Protein AF-A0A6P0N6J6-F1 (afdb_monomer_lite)

Structure (mmCIF, N/CA/C/O backbone):
data_AF-A0A6P0N6J6-F1
#
_entry.id   AF-A0A6P0N6J6-F1
#
loop_
_atom_site.group_PDB
_atom_site.id
_atom_site.type_symbol
_atom_site.label_atom_id
_atom_site.label_alt_id
_atom_site.label_comp_id
_atom_site.label_asym_id
_atom_site.label_entity_id
_atom_site.label_seq_id
_atom_site.pdbx_PDB_ins_code
_atom_site.Cartn_x
_atom_site.Cartn_y
_atom_site.Cartn_z
_atom_site.occupancy
_atom_site.B_iso_or_equiv
_atom_site.auth_seq_id
_atom_site.auth_comp_id
_atom_site.auth_asym_id
_atom_site.auth_atom_id
_atom_site.pdbx_PDB_model_num
ATOM 1 N N . MET A 1 1 ? 27.741 -40.763 -8.418 1.00 37.06 1 MET A N 1
ATOM 2 C CA . MET A 1 1 ? 28.256 -39.382 -8.303 1.00 37.06 1 MET A CA 1
ATOM 3 C C . MET A 1 1 ? 27.036 -38.471 -8.265 1.00 37.06 1 MET A C 1
ATOM 5 O O . MET A 1 1 ? 26.392 -38.293 -9.289 1.00 37.06 1 MET A O 1
ATOM 9 N N . ILE A 1 2 ? 26.618 -38.053 -7.067 1.00 34.59 2 ILE A N 1
ATOM 10 C CA . ILE A 1 2 ? 25.423 -37.220 -6.867 1.00 34.59 2 ILE A CA 1
ATOM 11 C C . ILE A 1 2 ? 25.806 -35.803 -7.297 1.00 34.59 2 ILE A C 1
ATOM 13 O O . ILE A 1 2 ? 26.737 -35.227 -6.736 1.00 34.59 2 ILE A O 1
ATOM 17 N N . LYS A 1 3 ? 25.150 -35.272 -8.334 1.00 32.47 3 LYS A N 1
ATOM 18 C CA . LYS A 1 3 ? 25.313 -33.874 -8.737 1.00 32.47 3 LYS A CA 1
ATOM 19 C C . LYS A 1 3 ? 24.695 -33.012 -7.641 1.00 32.47 3 LYS A C 1
ATOM 21 O O . LYS A 1 3 ? 23.478 -32.929 -7.528 1.00 32.47 3 LYS A O 1
ATOM 26 N N . PHE A 1 4 ? 25.550 -32.425 -6.813 1.00 30.97 4 PHE A N 1
ATOM 27 C CA . PHE A 1 4 ? 25.171 -31.373 -5.885 1.00 30.97 4 PHE A CA 1
ATOM 28 C C . PHE A 1 4 ? 24.746 -30.174 -6.739 1.00 30.97 4 PHE A C 1
ATOM 30 O O . PHE A 1 4 ? 25.586 -29.555 -7.389 1.00 30.97 4 PHE A O 1
ATOM 37 N N . ASN A 1 5 ? 23.443 -29.915 -6.821 1.00 35.34 5 ASN A N 1
ATOM 38 C CA . ASN A 1 5 ? 22.929 -28.661 -7.347 1.00 35.34 5 ASN A CA 1
ATOM 39 C C . ASN A 1 5 ? 22.903 -27.678 -6.164 1.00 35.34 5 ASN A C 1
ATOM 41 O O . ASN A 1 5 ? 22.063 -27.850 -5.281 1.00 35.34 5 ASN A O 1
ATOM 45 N N . PRO A 1 6 ? 23.820 -26.697 -6.067 1.00 37.78 6 PRO A N 1
ATOM 46 C CA . PRO A 1 6 ? 23.869 -25.787 -4.923 1.00 37.78 6 PRO A CA 1
ATOM 47 C C . PRO A 1 6 ? 22.732 -24.749 -4.945 1.00 37.78 6 PRO A C 1
ATOM 49 O O . PRO A 1 6 ? 22.652 -23.919 -4.046 1.00 37.78 6 PRO A O 1
ATOM 52 N N . PHE A 1 7 ? 21.842 -24.817 -5.941 1.00 40.59 7 PHE A N 1
ATOM 53 C CA . PHE A 1 7 ? 20.705 -23.919 -6.134 1.00 40.59 7 PHE A CA 1
ATOM 54 C C . PHE A 1 7 ? 19.363 -24.664 -6.096 1.00 40.59 7 PHE A C 1
ATOM 56 O O . PHE A 1 7 ? 18.466 -24.377 -6.883 1.00 40.59 7 PHE A O 1
ATOM 63 N N . GLY A 1 8 ? 19.230 -25.650 -5.204 1.00 31.09 8 GLY A N 1
ATOM 64 C CA . GLY A 1 8 ? 17.930 -26.253 -4.905 1.00 31.09 8 GLY A CA 1
ATOM 65 C C . GLY A 1 8 ? 16.950 -25.206 -4.362 1.00 31.09 8 GLY A C 1
ATOM 66 O O . GLY A 1 8 ? 17.220 -24.578 -3.339 1.00 31.09 8 GLY A O 1
ATOM 67 N N . ASP A 1 9 ? 15.839 -25.023 -5.074 1.00 37.97 9 ASP A N 1
ATOM 68 C CA . ASP A 1 9 ? 14.532 -24.581 -4.574 1.00 37.97 9 ASP A CA 1
ATOM 69 C C . ASP A 1 9 ? 14.469 -23.275 -3.755 1.00 37.97 9 ASP A C 1
ATOM 71 O O . ASP A 1 9 ? 13.767 -23.203 -2.748 1.00 37.97 9 ASP A O 1
ATOM 75 N N . ARG A 1 10 ? 15.170 -22.207 -4.172 1.00 35.97 10 ARG A N 1
ATOM 76 C CA . ARG A 1 10 ? 15.059 -20.875 -3.525 1.00 35.97 10 ARG A CA 1
ATOM 77 C C . ARG A 1 10 ? 14.539 -19.731 -4.390 1.00 35.97 10 ARG A C 1
ATOM 79 O O . ARG A 1 10 ? 14.513 -18.601 -3.917 1.00 35.97 10 ARG A O 1
ATOM 86 N N . TYR A 1 11 ? 14.054 -20.000 -5.595 1.00 40.59 11 TYR A N 1
ATOM 87 C CA . TYR A 1 11 ? 13.184 -19.040 -6.271 1.00 40.59 11 TYR A CA 1
ATOM 88 C C . TYR A 1 11 ? 11.745 -19.365 -5.881 1.00 40.59 11 TYR A C 1
ATOM 90 O O . TYR A 1 11 ? 11.000 -19.947 -6.664 1.00 40.59 11 TYR A O 1
ATOM 98 N N . GLN A 1 12 ? 11.354 -19.028 -4.645 1.00 46.94 12 GLN A N 1
ATOM 99 C CA . GLN A 1 12 ? 9.934 -18.772 -4.408 1.00 46.94 12 GLN A CA 1
ATOM 100 C C . GLN A 1 12 ? 9.552 -17.706 -5.433 1.00 46.94 12 GLN A C 1
ATOM 102 O O . GLN A 1 12 ? 10.180 -16.646 -5.461 1.00 46.94 12 GLN A O 1
ATOM 107 N N . GLN A 1 13 ? 8.626 -18.018 -6.342 1.00 53.81 13 GLN A N 1
ATOM 108 C CA . GLN A 1 13 ? 8.062 -17.012 -7.231 1.00 53.81 13 GLN A CA 1
ATOM 109 C C . GLN A 1 13 ? 7.516 -15.904 -6.329 1.00 53.81 13 GLN A C 1
ATOM 111 O O . GLN A 1 13 ? 6.540 -16.105 -5.614 1.00 53.81 13 GLN A O 1
ATOM 116 N N . GLN A 1 14 ? 8.233 -14.782 -6.279 1.00 71.50 14 GLN A N 1
ATOM 117 C CA . GLN A 1 14 ? 7.807 -13.604 -5.541 1.00 71.50 14 GLN A CA 1
ATOM 118 C C . GLN A 1 14 ? 6.534 -13.111 -6.219 1.00 71.50 14 GLN A C 1
ATOM 120 O O . GLN A 1 14 ? 6.557 -12.732 -7.392 1.00 71.50 14 GLN A O 1
ATOM 125 N N . GLU A 1 15 ? 5.424 -13.213 -5.499 1.00 86.19 15 GLU A N 1
ATOM 126 C CA . GLU A 1 15 ? 4.104 -12.837 -5.983 1.00 86.19 15 GLU A CA 1
ATOM 127 C C . GLU A 1 15 ? 4.010 -11.306 -5.989 1.00 86.19 15 GLU A C 1
ATOM 129 O O . GLU A 1 15 ? 4.331 -10.651 -4.996 1.00 86.19 15 GLU A O 1
ATOM 134 N N . ILE A 1 16 ? 3.614 -10.732 -7.124 1.00 90.25 16 ILE A N 1
ATOM 135 C CA . ILE A 1 16 ? 3.359 -9.296 -7.255 1.00 90.25 16 ILE A CA 1
ATOM 136 C C . ILE A 1 16 ? 1.850 -9.097 -7.235 1.00 90.25 16 ILE A C 1
ATOM 138 O O . ILE A 1 16 ? 1.129 -9.768 -7.970 1.00 90.25 16 ILE A O 1
ATOM 142 N N . VAL A 1 17 ? 1.386 -8.161 -6.413 1.00 91.62 17 VAL A N 1
ATOM 143 C CA . VAL A 1 17 ? -0.028 -7.803 -6.289 1.00 91.62 17 VAL A CA 1
ATOM 144 C C . VAL A 1 17 ? -0.214 -6.368 -6.757 1.00 91.62 17 VAL A C 1
ATOM 146 O O . VAL A 1 17 ? 0.556 -5.481 -6.393 1.00 91.62 17 VAL A O 1
ATOM 149 N N . GLN A 1 18 ? -1.239 -6.140 -7.571 1.00 92.00 18 GLN A N 1
ATOM 150 C CA . GLN A 1 18 ? -1.640 -4.802 -7.981 1.00 92.00 18 GLN A CA 1
ATOM 151 C C . GLN A 1 18 ? -2.637 -4.224 -6.966 1.00 92.00 18 GLN A C 1
ATOM 153 O O . GLN A 1 18 ? -3.620 -4.878 -6.625 1.00 92.00 18 GLN A O 1
ATOM 158 N N . VAL A 1 19 ? -2.393 -2.997 -6.504 1.00 90.94 19 VAL A N 1
ATOM 159 C CA . VAL A 1 19 ? -3.294 -2.217 -5.641 1.00 90.94 19 VAL A CA 1
ATOM 160 C C . VAL A 1 19 ? -3.472 -0.847 -6.289 1.00 90.94 19 VAL A C 1
ATOM 162 O O . VAL A 1 19 ? -2.527 -0.055 -6.375 1.00 90.94 19 VAL A O 1
ATOM 165 N N . GLY A 1 20 ? -4.665 -0.593 -6.825 1.00 88.44 20 GLY A N 1
ATOM 166 C CA . GLY A 1 20 ? -4.909 0.545 -7.706 1.00 88.44 20 GLY A CA 1
ATOM 167 C C . GLY A 1 20 ? -3.931 0.566 -8.901 1.00 88.44 20 GLY A C 1
ATOM 168 O O . GLY A 1 20 ? -3.793 -0.440 -9.604 1.00 88.44 20 GLY A O 1
ATOM 169 N N . PRO A 1 21 ? -3.237 1.689 -9.167 1.00 88.69 21 PRO A N 1
ATOM 170 C CA . PRO A 1 21 ? -2.241 1.783 -10.237 1.00 88.69 21 PRO A CA 1
ATOM 171 C C . PRO A 1 21 ? -0.843 1.287 -9.828 1.00 88.69 21 PRO A C 1
ATOM 173 O O . PRO A 1 21 ? 0.081 1.355 -10.633 1.00 88.69 21 PRO A O 1
ATOM 176 N N . LEU A 1 22 ? -0.654 0.854 -8.578 1.00 92.56 22 LEU A N 1
ATOM 177 C CA . LEU A 1 22 ? 0.652 0.496 -8.030 1.00 92.56 22 LEU A CA 1
ATOM 178 C C . LEU A 1 22 ? 0.808 -1.021 -7.942 1.00 92.56 22 LEU A C 1
ATOM 180 O O . LEU A 1 22 ? -0.156 -1.750 -7.721 1.00 92.56 22 LEU A O 1
ATOM 184 N N . TYR A 1 23 ? 2.047 -1.490 -8.047 1.00 93.50 23 TYR A N 1
ATOM 185 C CA . TYR A 1 23 ? 2.388 -2.899 -7.887 1.00 93.50 23 TYR A CA 1
ATOM 186 C C . TYR A 1 23 ? 3.257 -3.080 -6.645 1.00 93.50 23 TYR A C 1
ATOM 188 O O . TYR A 1 23 ? 4.208 -2.327 -6.430 1.00 93.50 23 TYR A O 1
ATOM 196 N N . PHE A 1 24 ? 2.959 -4.095 -5.840 1.00 93.38 24 PHE A N 1
ATOM 197 C CA . PHE A 1 24 ? 3.664 -4.400 -4.600 1.00 93.38 24 PHE A CA 1
ATOM 198 C C . PHE A 1 24 ? 4.182 -5.835 -4.609 1.00 93.38 24 PHE A C 1
ATOM 200 O O . PHE A 1 24 ? 3.485 -6.761 -5.019 1.00 93.38 24 PHE A O 1
ATOM 207 N N . GLU A 1 25 ? 5.407 -6.029 -4.126 1.00 92.12 25 GLU A N 1
ATOM 208 C CA . GLU A 1 25 ? 5.931 -7.364 -3.854 1.00 92.12 25 GLU A CA 1
ATOM 209 C C . GLU A 1 25 ? 5.338 -7.901 -2.548 1.00 92.12 25 GLU A C 1
ATOM 211 O O . GLU A 1 25 ? 5.511 -7.304 -1.478 1.00 92.12 25 GLU A O 1
ATOM 216 N N . LYS A 1 26 ? 4.680 -9.059 -2.633 1.00 88.31 26 LYS A N 1
ATOM 217 C CA . LYS A 1 26 ? 4.102 -9.756 -1.488 1.00 88.31 26 LYS A CA 1
ATOM 218 C C . LYS A 1 26 ? 5.209 -10.372 -0.640 1.00 88.31 26 LYS A C 1
ATOM 220 O O . LYS A 1 26 ? 6.005 -11.186 -1.116 1.00 88.31 26 LYS A O 1
ATOM 225 N N . ARG A 1 27 ? 5.265 -9.986 0.633 1.00 85.56 27 ARG A N 1
ATOM 226 C CA . ARG A 1 27 ? 6.281 -10.451 1.597 1.00 85.56 27 ARG A CA 1
ATOM 227 C C . ARG A 1 27 ? 5.687 -10.799 2.972 1.00 85.56 27 ARG A C 1
ATOM 229 O O . ARG A 1 27 ? 6.448 -11.044 3.907 1.00 85.56 27 ARG A O 1
ATOM 236 N N . GLY A 1 28 ? 4.357 -10.851 3.100 1.00 79.31 28 GLY A N 1
ATOM 237 C CA . GLY A 1 28 ? 3.655 -10.941 4.391 1.00 79.31 28 GLY A CA 1
ATOM 238 C C . GLY A 1 28 ? 3.588 -9.572 5.075 1.00 79.31 28 GLY A C 1
ATOM 239 O O . GLY A 1 28 ? 4.015 -8.598 4.486 1.00 79.31 28 GLY A O 1
ATOM 240 N N . GLY A 1 29 ? 3.059 -9.426 6.294 1.00 77.19 29 GLY A N 1
ATOM 241 C CA . GLY A 1 29 ? 2.981 -8.108 6.962 1.00 77.19 29 GLY A CA 1
ATOM 242 C C . GLY A 1 29 ? 4.323 -7.347 7.041 1.00 77.19 29 GLY A C 1
ATOM 243 O O . GLY A 1 29 ? 5.390 -7.933 6.845 1.00 77.19 29 GLY A O 1
ATOM 244 N N . LEU A 1 30 ? 4.295 -6.033 7.322 1.00 84.44 30 LEU A N 1
ATOM 245 C CA . LEU A 1 30 ? 5.523 -5.247 7.557 1.00 84.44 30 LEU A CA 1
ATOM 246 C C . LEU A 1 30 ? 6.399 -5.951 8.603 1.00 84.44 30 LEU A C 1
ATOM 248 O O . LEU A 1 30 ? 5.922 -6.346 9.666 1.00 84.44 30 LEU A O 1
ATOM 252 N N . THR A 1 31 ? 7.675 -6.154 8.291 1.00 84.44 31 THR A N 1
ATOM 253 C CA . THR A 1 31 ? 8.606 -6.828 9.202 1.00 84.44 31 THR A CA 1
ATOM 254 C C . THR A 1 31 ? 9.019 -5.889 10.341 1.00 84.44 31 THR A C 1
ATOM 256 O O . THR A 1 31 ? 8.939 -4.669 10.193 1.00 84.44 31 THR A O 1
ATOM 259 N N . PRO A 1 32 ? 9.536 -6.401 11.475 1.00 80.31 32 PRO A N 1
ATOM 260 C CA . PRO A 1 32 ? 10.006 -5.544 12.567 1.00 80.31 32 PRO A CA 1
ATOM 261 C C . PRO A 1 32 ? 11.099 -4.541 12.166 1.00 80.31 32 PRO A C 1
ATOM 263 O O . PRO A 1 32 ? 11.249 -3.517 12.816 1.00 80.31 32 PRO A O 1
ATOM 266 N N . LEU A 1 33 ? 11.866 -4.825 11.106 1.00 84.19 33 LEU A N 1
ATOM 267 C CA . LEU A 1 33 ? 12.874 -3.902 10.569 1.00 84.19 33 LEU A CA 1
ATOM 268 C C . LEU A 1 33 ? 12.260 -2.789 9.710 1.00 84.19 33 LEU A C 1
ATOM 270 O O . LEU A 1 33 ? 12.860 -1.729 9.566 1.00 84.19 33 LEU A O 1
ATOM 274 N N . GLU A 1 34 ? 11.085 -3.041 9.135 1.00 86.12 34 GLU A N 1
ATOM 275 C CA . GLU A 1 34 ? 10.321 -2.081 8.335 1.00 86.12 34 GLU A CA 1
ATOM 276 C C . GLU A 1 34 ? 9.357 -1.255 9.206 1.00 86.12 34 GLU A C 1
ATOM 278 O O . GLU A 1 34 ? 8.937 -0.186 8.777 1.00 86.12 34 GLU A O 1
ATOM 283 N N . MET A 1 35 ? 9.009 -1.724 10.415 1.00 84.44 35 MET A N 1
ATOM 284 C CA . MET A 1 35 ? 8.090 -1.054 11.345 1.00 84.44 35 MET A CA 1
ATOM 285 C C . MET A 1 35 ? 8.825 -0.186 12.381 1.00 84.44 35 MET A C 1
ATOM 287 O O . MET A 1 35 ? 9.367 -0.725 13.348 1.00 84.44 35 MET A O 1
ATOM 291 N N . PRO A 1 36 ? 8.796 1.150 12.261 1.00 81.75 36 PRO A N 1
ATOM 292 C CA . PRO A 1 36 ? 9.311 2.047 13.293 1.00 81.75 36 PRO A CA 1
ATOM 293 C C . PRO A 1 36 ? 8.353 2.156 14.489 1.00 81.75 36 PRO A C 1
ATOM 295 O O . PRO A 1 36 ? 7.163 1.882 14.376 1.00 81.75 36 PRO A O 1
ATOM 298 N N . ASP A 1 37 ? 8.846 2.633 15.631 1.00 83.81 37 ASP A N 1
ATOM 299 C CA . ASP A 1 37 ? 8.070 2.704 16.883 1.00 83.81 37 ASP A CA 1
ATOM 300 C C . ASP A 1 37 ? 6.745 3.484 16.758 1.00 83.81 37 ASP A C 1
ATOM 302 O O . ASP A 1 37 ? 5.752 3.125 17.391 1.00 83.81 37 ASP A O 1
ATOM 306 N N . GLY A 1 38 ? 6.696 4.505 15.893 1.00 82.00 38 GLY A N 1
ATOM 307 C CA . GLY A 1 38 ? 5.505 5.338 15.694 1.00 82.00 38 GLY A CA 1
ATOM 308 C C . GLY A 1 38 ? 4.281 4.570 15.183 1.00 82.00 38 GLY A C 1
ATOM 309 O O . GLY A 1 38 ? 3.175 4.804 15.669 1.00 82.00 38 GLY A O 1
ATOM 310 N N . ILE A 1 39 ? 4.457 3.610 14.262 1.00 84.38 39 ILE A N 1
ATOM 311 C CA . ILE A 1 39 ? 3.324 2.807 13.766 1.00 84.38 39 ILE A CA 1
ATOM 312 C C . ILE A 1 39 ? 2.784 1.893 14.869 1.00 84.38 39 ILE A C 1
ATOM 314 O O . ILE A 1 39 ? 1.576 1.760 15.031 1.00 84.38 39 ILE A O 1
ATOM 318 N N . GLN A 1 40 ? 3.673 1.333 15.695 1.00 84.69 40 GLN A N 1
ATOM 319 C CA . GLN A 1 40 ? 3.283 0.457 16.798 1.00 84.69 40 GLN A CA 1
ATOM 320 C C . GLN A 1 40 ? 2.505 1.217 17.875 1.00 84.69 40 GLN A C 1
ATOM 322 O O . GLN A 1 40 ? 1.581 0.669 18.473 1.00 84.69 40 GLN A O 1
ATOM 327 N N . GLU A 1 41 ? 2.881 2.466 18.154 1.00 85.94 41 GLU A N 1
ATOM 328 C CA . GLU A 1 41 ? 2.159 3.314 19.101 1.00 85.94 41 GLU A CA 1
ATOM 329 C C . GLU A 1 41 ? 0.751 3.646 18.593 1.00 85.94 41 GLU A C 1
ATOM 331 O O . GLU A 1 41 ? -0.219 3.488 19.336 1.00 85.94 41 GLU A O 1
ATOM 336 N N . LEU A 1 42 ? 0.617 4.019 17.317 1.00 84.56 42 LEU A N 1
ATOM 337 C CA . LEU A 1 42 ? -0.684 4.291 16.705 1.00 84.56 42 LEU A CA 1
ATOM 338 C C . LEU A 1 42 ? -1.591 3.052 16.694 1.00 84.56 42 LEU A C 1
ATOM 340 O O . LEU A 1 42 ? -2.755 3.154 17.083 1.00 84.56 42 LEU A O 1
ATOM 344 N N . GLU A 1 43 ? -1.055 1.877 16.352 1.00 84.31 43 GLU A N 1
ATOM 345 C CA . GLU A 1 43 ? -1.803 0.614 16.399 1.00 84.31 43 GLU A CA 1
ATOM 346 C C . GLU A 1 43 ? -2.268 0.263 17.820 1.00 84.31 43 GLU A C 1
ATOM 348 O O . GLU A 1 43 ? -3.405 -0.175 18.013 1.00 84.31 43 GLU A O 1
ATOM 353 N N . LYS A 1 44 ? -1.426 0.487 18.839 1.00 86.69 44 LYS A N 1
ATOM 354 C CA . LYS A 1 44 ? -1.809 0.284 20.247 1.00 86.69 44 LYS A CA 1
ATOM 355 C C . LYS A 1 44 ? -2.940 1.219 20.655 1.00 86.69 44 LYS A C 1
ATOM 357 O O . LYS A 1 44 ? -3.918 0.765 21.243 1.00 86.69 44 LYS A O 1
ATOM 362 N N . ILE A 1 45 ? -2.839 2.502 20.306 1.00 84.50 45 ILE A N 1
ATOM 363 C CA . ILE A 1 45 ? -3.891 3.485 20.586 1.00 84.50 45 ILE A CA 1
ATOM 364 C C . ILE A 1 45 ? -5.192 3.081 19.881 1.00 84.50 45 ILE A C 1
ATOM 366 O O . ILE A 1 45 ? -6.263 3.159 20.480 1.00 84.50 45 ILE A O 1
ATOM 370 N N . GLN A 1 46 ? -5.121 2.614 18.633 1.00 83.56 46 GLN A N 1
ATOM 371 C CA . GLN A 1 46 ? -6.289 2.131 17.899 1.00 83.56 46 GLN A CA 1
ATOM 372 C C . GLN A 1 46 ? -6.931 0.915 18.586 1.00 83.56 46 GLN A C 1
ATOM 374 O O . GLN A 1 46 ? -8.150 0.890 18.766 1.00 83.56 46 GLN A O 1
ATOM 379 N N . ALA A 1 47 ? -6.131 -0.056 19.033 1.00 84.19 47 ALA A N 1
ATOM 380 C CA . ALA A 1 47 ? -6.616 -1.218 19.775 1.00 84.19 47 ALA A CA 1
ATOM 381 C C . ALA A 1 47 ? -7.270 -0.829 21.116 1.00 84.19 47 ALA A C 1
ATOM 383 O O . ALA A 1 47 ? -8.324 -1.359 21.472 1.00 84.19 47 ALA A O 1
ATOM 384 N N . GLU A 1 48 ? -6.698 0.131 21.847 1.00 84.44 48 GLU A N 1
ATOM 385 C CA . GLU A 1 48 ? -7.291 0.664 23.079 1.00 84.44 48 GLU A CA 1
ATOM 386 C C . GLU A 1 48 ? -8.627 1.373 22.821 1.00 84.44 48 GLU A C 1
ATOM 388 O O . GLU A 1 48 ? -9.584 1.182 23.574 1.00 84.44 48 GLU A O 1
ATOM 393 N N . LEU A 1 49 ? -8.729 2.158 21.743 1.00 82.19 49 LEU A N 1
ATOM 394 C CA . LEU A 1 49 ? -9.982 2.807 21.347 1.00 82.19 49 LEU A CA 1
ATOM 395 C C . LEU A 1 49 ? -11.067 1.773 21.013 1.00 82.19 49 LEU A C 1
ATOM 397 O O . LEU A 1 49 ? -12.201 1.914 21.472 1.00 82.19 49 LEU A O 1
ATOM 401 N N . GLN A 1 50 ? -10.720 0.704 20.292 1.00 81.31 50 GLN A N 1
ATOM 402 C CA . GLN A 1 50 ? -11.646 -0.396 20.004 1.00 81.31 50 GLN A CA 1
ATOM 403 C C . GLN A 1 50 ? -12.105 -1.116 21.279 1.00 81.31 50 GLN A C 1
ATOM 405 O O . GLN A 1 50 ? -13.297 -1.382 21.448 1.00 81.31 50 GLN A O 1
ATOM 410 N N . LEU A 1 51 ? -11.187 -1.381 22.212 1.00 83.81 51 LEU A N 1
ATOM 411 C CA . LEU A 1 51 ? -11.520 -1.974 23.507 1.00 83.81 51 LEU A CA 1
ATOM 412 C C . LEU A 1 51 ? -12.478 -1.074 24.301 1.00 83.81 51 LEU A C 1
ATOM 414 O O . LEU A 1 51 ? -13.442 -1.556 24.896 1.00 83.81 51 LEU A O 1
ATOM 418 N N . ASN A 1 52 ? -12.241 0.238 24.290 1.00 80.12 52 ASN A N 1
ATOM 419 C CA . ASN A 1 52 ? -13.102 1.204 24.964 1.00 80.12 52 ASN A CA 1
ATOM 420 C C . ASN A 1 52 ? -14.511 1.224 24.363 1.00 80.12 52 ASN A C 1
ATOM 422 O O . ASN A 1 52 ? -15.478 1.243 25.120 1.00 80.12 52 ASN A O 1
ATOM 426 N N . LYS A 1 53 ? -14.656 1.106 23.037 1.00 76.62 53 LYS A N 1
ATOM 427 C CA . LYS A 1 53 ? -15.971 0.957 22.390 1.00 76.62 53 LYS A CA 1
ATOM 428 C C . LYS A 1 53 ? -16.704 -0.306 22.830 1.00 76.62 53 LYS A C 1
ATOM 430 O O . LYS A 1 53 ? -17.883 -0.242 23.169 1.00 76.62 53 LYS A O 1
ATOM 435 N N . GLN A 1 54 ? -16.008 -1.441 22.890 1.00 82.00 54 GLN A N 1
ATOM 436 C CA . GLN A 1 54 ? -16.598 -2.685 23.394 1.00 82.00 54 GLN A CA 1
ATOM 437 C C . GLN A 1 54 ? -17.045 -2.540 24.855 1.00 82.00 54 GLN A C 1
ATOM 439 O O . GLN A 1 54 ? -18.127 -2.995 25.221 1.00 82.00 54 GLN A O 1
ATOM 444 N N . ARG A 1 55 ? -16.248 -1.863 25.692 1.00 81.88 55 ARG A N 1
ATOM 445 C CA . ARG A 1 55 ? -16.615 -1.568 27.086 1.00 81.88 55 ARG A CA 1
ATOM 446 C C . ARG A 1 55 ? -17.850 -0.680 27.174 1.00 81.88 55 ARG A C 1
ATOM 448 O O . ARG A 1 55 ? -18.767 -1.023 27.914 1.00 81.88 55 ARG A O 1
ATOM 455 N N . VAL A 1 56 ? -17.914 0.388 26.379 1.00 79.19 56 VAL A N 1
ATOM 456 C CA . VAL A 1 56 ? -19.097 1.256 26.273 1.00 79.19 56 VAL A CA 1
ATOM 457 C C . VAL A 1 56 ? -20.323 0.436 25.879 1.00 79.19 56 VAL A C 1
ATOM 459 O O . VAL A 1 56 ? -21.341 0.493 26.563 1.00 79.19 56 VAL A O 1
ATOM 462 N N . GLN A 1 57 ? -20.217 -0.416 24.859 1.00 79.75 57 GLN A N 1
ATOM 463 C CA . GLN A 1 57 ? -21.316 -1.284 24.434 1.00 79.75 57 GLN A CA 1
ATOM 464 C C . GLN A 1 57 ? -21.779 -2.241 25.548 1.00 79.75 57 GLN A C 1
ATOM 466 O O . GLN A 1 57 ? -22.980 -2.433 25.743 1.00 79.75 57 GLN A O 1
ATOM 471 N N . ILE A 1 58 ? -20.851 -2.820 26.316 1.00 83.38 58 ILE A N 1
ATOM 472 C CA . ILE A 1 58 ? -21.175 -3.685 27.460 1.00 83.38 58 ILE A CA 1
ATOM 473 C C . ILE A 1 58 ? -21.877 -2.894 28.570 1.00 83.38 58 ILE A C 1
ATOM 475 O O . ILE A 1 58 ? -22.846 -3.394 29.146 1.00 83.38 58 ILE A O 1
ATOM 479 N N . LEU A 1 59 ? -21.411 -1.680 28.881 1.00 81.88 59 LEU A N 1
ATOM 480 C CA . LEU A 1 59 ? -22.045 -0.802 29.871 1.00 81.88 59 LEU A CA 1
ATOM 481 C C . LEU A 1 59 ? -23.483 -0.477 29.468 1.00 81.88 59 LEU A C 1
ATOM 483 O O . LEU A 1 59 ? -24.399 -0.657 30.266 1.00 81.88 59 LEU A O 1
ATOM 487 N N . LEU A 1 60 ? -23.697 -0.122 28.203 1.00 79.44 60 LEU A N 1
ATOM 488 C CA . LEU A 1 60 ? -25.022 0.151 27.648 1.00 79.44 60 LEU A CA 1
ATOM 489 C C . LEU A 1 60 ? -25.950 -1.066 27.744 1.00 79.44 60 LEU A C 1
ATOM 491 O O . LEU A 1 60 ? -27.099 -0.947 28.164 1.00 79.44 60 LEU A O 1
ATOM 495 N N . GLN A 1 61 ? -25.451 -2.265 27.433 1.00 84.06 61 GLN A N 1
ATOM 496 C CA . GLN A 1 61 ? -26.227 -3.498 27.590 1.00 84.06 61 GLN A CA 1
ATOM 497 C C . GLN A 1 61 ? -26.573 -3.796 29.057 1.00 84.06 61 GLN A C 1
ATOM 499 O O . GLN A 1 61 ? -27.656 -4.316 29.338 1.00 84.06 61 GLN A O 1
ATOM 504 N N . LYS A 1 62 ? -25.671 -3.497 30.002 1.00 84.44 62 LYS A N 1
ATOM 505 C CA . LYS A 1 62 ? -25.938 -3.645 31.442 1.00 84.44 62 LYS A CA 1
ATOM 506 C C . LYS A 1 62 ? -27.009 -2.661 31.908 1.00 84.44 62 LYS A C 1
ATOM 508 O O . LYS A 1 62 ? -27.962 -3.101 32.554 1.00 84.44 62 LYS A O 1
ATOM 513 N N . ALA A 1 63 ? -26.899 -1.393 31.517 1.00 82.56 63 ALA A N 1
ATOM 514 C CA . ALA A 1 63 ? -27.891 -0.364 31.810 1.00 82.56 63 ALA A CA 1
ATOM 515 C C . ALA A 1 63 ? -29.270 -0.743 31.242 1.00 82.56 63 ALA A C 1
ATOM 517 O O . ALA A 1 63 ? -30.253 -0.772 31.981 1.00 82.56 63 ALA A O 1
ATOM 518 N N . ALA A 1 64 ? -29.339 -1.182 29.980 1.00 83.19 64 ALA A N 1
ATOM 519 C CA . ALA A 1 64 ? -30.582 -1.646 29.358 1.00 83.19 64 ALA A CA 1
ATOM 520 C C . ALA A 1 64 ? -31.217 -2.831 30.113 1.00 83.19 64 ALA A C 1
ATOM 522 O O . ALA A 1 64 ? -32.429 -2.861 30.335 1.00 83.19 64 ALA A O 1
ATOM 523 N N . LYS A 1 65 ? -30.413 -3.808 30.567 1.00 84.81 65 LYS A N 1
ATOM 524 C CA . LYS A 1 65 ? -30.915 -4.933 31.383 1.00 84.81 65 LYS A CA 1
ATOM 525 C C . LYS A 1 65 ? -31.452 -4.474 32.736 1.00 84.81 65 LYS A C 1
ATOM 527 O O . LYS A 1 65 ? -32.424 -5.060 33.210 1.00 84.81 65 LYS A O 1
ATOM 532 N N . ARG A 1 66 ? -30.822 -3.479 33.369 1.00 86.38 66 ARG A N 1
ATOM 533 C CA . ARG A 1 66 ? -31.307 -2.905 34.630 1.00 86.38 66 ARG A CA 1
ATOM 534 C C . ARG A 1 66 ? -32.649 -2.211 34.415 1.00 86.38 66 ARG A C 1
ATOM 536 O O . ARG A 1 66 ? -33.618 -2.600 35.056 1.00 86.38 66 ARG A O 1
ATOM 543 N N . ILE A 1 67 ? -32.719 -1.281 33.464 1.00 82.69 67 ILE A N 1
ATOM 544 C CA . ILE A 1 67 ? -33.931 -0.506 33.155 1.00 82.69 67 ILE A CA 1
ATOM 545 C C . ILE A 1 67 ? -35.097 -1.438 32.803 1.00 82.69 67 ILE A C 1
ATOM 547 O O . ILE A 1 67 ? -36.201 -1.266 33.313 1.00 82.69 67 ILE A O 1
ATOM 551 N N . SER A 1 68 ? -34.849 -2.478 31.999 1.00 84.75 68 SER A N 1
ATOM 552 C CA . SER A 1 68 ? -35.854 -3.498 31.668 1.00 84.75 68 SER A CA 1
ATOM 553 C C . SER A 1 68 ? -36.429 -4.185 32.913 1.00 84.75 68 SER A C 1
ATOM 555 O O . SER A 1 68 ? -37.641 -4.375 33.003 1.00 84.75 68 SER A O 1
ATOM 557 N N . LYS A 1 69 ? -35.588 -4.514 33.903 1.00 86.50 69 LYS A N 1
ATOM 558 C CA . LYS A 1 69 ? -36.031 -5.132 35.163 1.00 86.50 69 LYS A CA 1
ATOM 559 C C . LYS A 1 69 ? -36.735 -4.151 36.097 1.00 86.50 69 LYS A C 1
ATOM 561 O O . LYS A 1 69 ? -37.724 -4.530 36.710 1.00 86.50 69 LYS A O 1
ATOM 566 N N . GLU A 1 70 ? -36.224 -2.930 36.221 1.00 85.12 70 GLU A N 1
ATOM 567 C CA . GLU A 1 70 ? -36.759 -1.909 37.132 1.00 85.12 70 GLU A CA 1
ATOM 568 C C . GLU A 1 70 ? -38.105 -1.367 36.658 1.00 85.12 70 GLU A C 1
ATOM 570 O O . GLU A 1 70 ? -39.018 -1.199 37.462 1.00 85.12 70 GLU A O 1
ATOM 575 N N . ARG A 1 71 ? -38.243 -1.137 35.348 1.00 82.62 71 ARG A N 1
ATOM 576 C CA . ARG A 1 71 ? -39.456 -0.570 34.743 1.00 82.62 71 ARG A CA 1
ATOM 577 C C . ARG A 1 71 ? -40.417 -1.628 34.196 1.00 82.62 71 ARG A C 1
ATOM 579 O O . ARG A 1 71 ? -41.486 -1.280 33.713 1.00 82.62 71 ARG A O 1
ATOM 586 N N . GLY A 1 72 ? -40.053 -2.913 34.249 1.00 81.69 72 GLY A N 1
ATOM 587 C CA . GLY A 1 72 ? -40.889 -4.012 33.749 1.00 81.69 72 GLY A CA 1
ATOM 588 C C . GLY A 1 72 ? -41.116 -3.995 32.232 1.00 81.69 72 GLY A C 1
ATOM 589 O O . GLY A 1 72 ? -42.092 -4.567 31.754 1.00 81.69 72 GLY A O 1
ATOM 590 N N . ILE A 1 73 ? -40.236 -3.338 31.473 1.00 85.19 73 ILE A N 1
ATOM 591 C CA . ILE A 1 73 ? -40.329 -3.198 30.012 1.00 85.19 73 ILE A CA 1
ATOM 592 C C . ILE A 1 73 ? -39.439 -4.213 29.287 1.00 85.19 73 ILE A C 1
ATOM 594 O O . ILE A 1 73 ? -38.518 -4.792 29.869 1.00 85.19 73 ILE A O 1
ATOM 598 N N . SER A 1 74 ? -39.675 -4.418 27.988 1.00 76.94 74 SER A N 1
ATOM 599 C CA . SER A 1 74 ? -38.822 -5.287 27.170 1.00 76.94 74 SER A CA 1
ATOM 600 C C . SER A 1 74 ? -37.391 -4.738 27.064 1.00 76.94 74 SER A C 1
ATOM 602 O O . SER A 1 74 ? -37.159 -3.530 27.118 1.00 76.94 74 SER A O 1
ATOM 604 N N . PHE A 1 75 ? -36.408 -5.625 26.886 1.00 75.25 75 PHE A N 1
ATOM 605 C CA . PHE A 1 75 ? -35.004 -5.230 26.720 1.00 75.25 75 PHE A CA 1
ATOM 606 C C . PHE A 1 75 ? -34.804 -4.286 25.524 1.00 75.25 75 PHE A C 1
ATOM 608 O O . PHE A 1 75 ? -34.049 -3.325 25.617 1.00 75.25 75 PHE A O 1
ATOM 615 N N . THR A 1 76 ? -35.532 -4.511 24.428 1.00 79.38 76 THR A N 1
ATOM 616 C CA . THR A 1 76 ? -35.509 -3.646 23.242 1.00 79.38 76 THR A CA 1
ATOM 617 C C . THR A 1 76 ? -36.076 -2.257 23.538 1.00 79.38 76 THR A C 1
ATOM 619 O O . THR A 1 76 ? -35.494 -1.267 23.109 1.00 79.38 76 THR A O 1
ATOM 622 N N . ALA A 1 77 ? -37.152 -2.161 24.331 1.00 76.56 77 ALA A N 1
ATOM 623 C CA . ALA A 1 77 ? -37.690 -0.874 24.775 1.00 76.56 77 ALA A CA 1
ATOM 624 C C . ALA A 1 77 ? -36.708 -0.137 25.701 1.00 76.56 77 ALA A C 1
ATOM 626 O O . ALA A 1 77 ? -36.540 1.072 25.586 1.00 76.56 77 ALA A O 1
ATOM 627 N N . ALA A 1 78 ? -35.994 -0.862 26.567 1.00 76.81 78 ALA A N 1
ATOM 628 C CA . ALA A 1 78 ? -34.946 -0.285 27.406 1.00 76.81 78 ALA A CA 1
ATOM 629 C C . ALA A 1 78 ? -33.733 0.216 26.598 1.00 76.81 78 ALA A C 1
ATOM 631 O O . ALA A 1 78 ? -33.159 1.244 26.945 1.00 76.81 78 ALA A O 1
ATOM 632 N N . ILE A 1 79 ? -33.359 -0.466 25.507 1.00 74.88 79 ILE A N 1
ATOM 633 C CA . ILE A 1 79 ? -32.350 0.035 24.558 1.00 74.88 79 ILE A CA 1
ATOM 634 C C . ILE A 1 79 ? -32.855 1.297 23.854 1.00 74.88 79 ILE A C 1
ATOM 636 O O . ILE A 1 79 ? -32.109 2.266 23.763 1.00 74.88 79 ILE A O 1
ATOM 640 N N . ALA A 1 80 ? -34.111 1.320 23.403 1.00 72.56 80 ALA A N 1
ATOM 641 C CA . ALA A 1 80 ? -34.686 2.484 22.726 1.00 72.56 80 ALA A CA 1
ATOM 642 C C . ALA A 1 80 ? -34.714 3.739 23.621 1.00 72.56 80 ALA A C 1
ATOM 644 O O . ALA A 1 80 ? -34.515 4.844 23.130 1.00 72.56 80 ALA A O 1
ATOM 645 N N . LEU A 1 81 ? -34.885 3.573 24.938 1.00 73.38 81 LEU A N 1
ATOM 646 C CA . LEU A 1 81 ? -34.770 4.672 25.907 1.00 73.38 81 LEU A CA 1
ATOM 647 C C . LEU A 1 81 ? -33.337 5.212 26.035 1.00 73.38 81 LEU A C 1
ATOM 649 O O . LEU A 1 81 ? -33.148 6.400 26.277 1.00 73.38 81 LEU A O 1
ATOM 653 N N . LEU A 1 82 ? -32.326 4.357 25.858 1.00 69.62 82 LEU A N 1
ATOM 654 C CA . LEU A 1 82 ? -30.915 4.754 25.883 1.00 69.62 82 LEU A CA 1
ATOM 655 C C . LEU A 1 82 ? -30.440 5.356 24.545 1.00 69.62 82 LEU A C 1
ATOM 657 O O . LEU A 1 82 ? -29.433 6.057 24.529 1.00 69.62 82 LEU A O 1
ATOM 661 N N . PHE A 1 83 ? -31.159 5.123 23.441 1.00 66.19 83 PHE A N 1
ATOM 662 C CA . PHE A 1 83 ? -30.834 5.624 22.097 1.00 66.19 83 PHE A CA 1
ATOM 663 C C . PHE A 1 83 ? -32.050 6.262 21.408 1.00 66.19 83 PHE A C 1
ATOM 665 O O . PHE A 1 83 ? -32.576 5.706 20.440 1.00 66.19 83 PHE A O 1
ATOM 672 N N . PRO A 1 84 ? -32.498 7.444 21.860 1.00 53.25 84 PRO A N 1
ATOM 673 C CA . PRO A 1 84 ? -33.674 8.095 21.287 1.00 53.25 84 PRO A CA 1
ATOM 674 C C . PRO A 1 84 ? -33.488 8.529 19.818 1.00 53.25 84 PRO A C 1
ATOM 676 O O . PRO A 1 84 ? -34.476 8.685 19.110 1.00 53.25 84 PRO A O 1
ATOM 679 N N . GLU A 1 85 ? -32.250 8.675 19.326 1.00 48.00 85 GLU A N 1
ATOM 680 C CA . GLU A 1 85 ? -31.953 9.081 17.937 1.00 48.00 85 GLU A CA 1
ATOM 681 C C . GLU A 1 85 ? -32.081 7.953 16.890 1.00 48.00 85 GLU A C 1
ATOM 683 O O . GLU A 1 85 ? -32.019 8.232 15.697 1.00 48.00 85 GLU A O 1
ATOM 688 N N . GLN A 1 86 ? -32.292 6.690 17.293 1.00 43.03 86 GLN A N 1
ATOM 689 C CA . GLN A 1 86 ? -32.580 5.579 16.362 1.00 43.03 86 GLN A CA 1
ATOM 690 C C . GLN A 1 86 ? -34.083 5.322 16.160 1.00 43.03 86 GLN A C 1
ATOM 692 O O . GLN A 1 86 ? -34.461 4.305 15.579 1.00 43.03 86 GLN A O 1
ATOM 697 N N . GLN A 1 87 ? -34.953 6.219 16.631 1.00 41.75 87 GLN A N 1
ATOM 698 C CA . GLN A 1 87 ? -36.368 6.166 16.279 1.00 41.75 87 GLN A CA 1
ATOM 699 C C . GLN A 1 87 ? -36.544 6.625 14.827 1.00 41.75 87 GLN A C 1
ATOM 701 O O . GLN A 1 87 ? -36.624 7.819 14.548 1.00 41.75 87 GLN A O 1
ATOM 706 N N . GLU A 1 88 ? -36.625 5.667 13.899 1.00 41.56 88 GLU A N 1
ATOM 707 C CA . GLU A 1 88 ? -37.449 5.867 12.706 1.00 41.56 88 GLU A CA 1
ATOM 708 C C . GLU A 1 88 ? -38.834 6.306 13.192 1.00 41.56 88 GLU A C 1
ATOM 710 O O . GLU A 1 88 ? -39.429 5.655 14.058 1.00 41.56 88 GLU A O 1
ATOM 715 N N . GLU A 1 89 ? -39.303 7.455 12.697 1.00 35.72 89 GLU A N 1
ATOM 716 C CA . GLU A 1 89 ? -40.658 7.932 12.953 1.00 35.72 89 GLU A CA 1
ATOM 717 C C . GLU A 1 89 ? -41.631 6.771 12.699 1.00 35.72 89 GLU A C 1
ATOM 719 O O . GLU A 1 89 ? -41.635 6.218 11.596 1.00 35.72 89 GLU A O 1
ATOM 724 N N . PRO A 1 90 ? -42.444 6.352 13.685 1.00 39.06 90 PRO A N 1
ATOM 725 C CA . PRO A 1 90 ? -43.433 5.326 13.425 1.00 39.06 90 PRO A CA 1
ATOM 726 C C . PRO A 1 90 ? -44.430 5.896 12.415 1.00 39.06 90 PRO A C 1
ATOM 728 O O . PRO A 1 90 ? -45.120 6.877 12.703 1.00 39.06 90 PRO A O 1
ATOM 731 N N . GLU A 1 91 ? -44.503 5.287 11.227 1.00 37.97 91 GLU A N 1
ATOM 732 C CA . GLU A 1 91 ? -45.568 5.561 10.268 1.00 37.97 91 GLU A CA 1
ATOM 733 C C . GLU A 1 91 ? -46.910 5.440 10.998 1.00 37.97 91 GLU A C 1
ATOM 735 O O . GLU A 1 91 ? -47.256 4.401 11.567 1.00 37.97 91 GLU A O 1
ATOM 740 N N . ALA A 1 92 ? -47.643 6.551 11.031 1.00 37.22 92 ALA A N 1
ATOM 741 C CA . ALA A 1 92 ? -48.917 6.670 11.711 1.00 37.22 92 ALA A CA 1
ATOM 742 C C . ALA A 1 92 ? -49.947 5.708 11.099 1.00 37.22 92 ALA A C 1
ATOM 744 O O . ALA A 1 92 ? -50.633 6.036 10.130 1.00 37.22 92 ALA A O 1
ATOM 745 N N . ILE A 1 93 ? -50.106 4.528 11.699 1.00 33.25 93 ILE A N 1
ATOM 746 C CA . ILE A 1 93 ? -51.272 3.680 11.464 1.00 33.25 93 ILE A CA 1
ATOM 747 C C . ILE A 1 93 ? -52.380 4.175 12.390 1.00 33.25 93 ILE A C 1
ATOM 749 O O . ILE A 1 93 ? -52.416 3.894 13.587 1.00 33.25 93 ILE A O 1
ATOM 753 N N . VAL A 1 94 ? -53.293 4.944 11.804 1.00 41.00 94 VAL A N 1
ATOM 754 C CA . VAL A 1 94 ? -54.575 5.304 12.406 1.00 41.00 94 VAL A CA 1
ATOM 755 C C . VAL A 1 94 ? -55.407 4.030 12.557 1.00 41.00 94 VAL A C 1
ATOM 757 O O . VAL A 1 94 ? -55.826 3.441 11.563 1.00 41.00 94 VAL A O 1
ATOM 760 N N . SER A 1 95 ? -55.686 3.622 13.793 1.00 29.55 95 SER A N 1
ATOM 761 C CA . SER A 1 95 ? -56.758 2.672 14.095 1.00 29.55 95 SER A CA 1
ATOM 762 C C . SER A 1 95 ? -57.320 2.960 15.481 1.00 29.55 95 SER A C 1
ATOM 764 O O . SER A 1 95 ? -56.628 2.823 16.485 1.00 29.55 95 SER A O 1
ATOM 766 N N . ASN A 1 96 ? -58.582 3.381 15.502 1.00 40.69 96 ASN A N 1
ATOM 767 C CA . ASN A 1 96 ? -59.395 3.563 16.696 1.00 40.69 96 ASN A CA 1
ATOM 768 C C . ASN A 1 96 ? -59.533 2.247 17.467 1.00 40.69 96 ASN A C 1
ATOM 770 O O . ASN A 1 96 ? -59.982 1.265 16.887 1.00 40.69 96 ASN A O 1
ATOM 774 N N . GLU A 1 97 ? -59.200 2.282 18.755 1.00 36.97 97 GLU A N 1
ATOM 775 C CA . GLU A 1 97 ? -59.975 1.815 19.920 1.00 36.97 97 GLU A CA 1
ATOM 776 C C . GLU A 1 97 ? -59.002 1.517 21.077 1.00 36.97 97 GLU A C 1
ATOM 778 O O . GLU A 1 97 ? -57.923 0.976 20.870 1.00 36.97 97 GLU A O 1
ATOM 783 N N . GLU A 1 98 ? -59.409 1.905 22.291 1.00 34.31 98 GLU A N 1
ATOM 784 C CA . GLU A 1 98 ? -58.756 1.642 23.589 1.00 34.31 98 GLU A CA 1
ATOM 785 C C . GLU A 1 98 ? -57.633 2.604 24.041 1.00 34.31 98 GLU A C 1
ATOM 787 O O . GLU A 1 98 ? -56.442 2.323 24.140 1.00 34.31 98 GLU A O 1
ATOM 792 N N . GLU A 1 99 ? -58.098 3.794 24.411 1.00 43.12 99 GLU A N 1
ATOM 793 C CA . GLU A 1 99 ? -57.811 4.502 25.665 1.00 43.12 99 GLU A CA 1
ATOM 794 C C . GLU A 1 99 ? -57.140 3.648 26.777 1.00 43.12 99 GLU A C 1
ATOM 796 O O . GLU A 1 99 ? -57.839 3.094 27.618 1.00 43.12 99 GLU A O 1
ATOM 801 N N . THR A 1 100 ? -55.797 3.525 26.814 1.00 34.19 100 THR A N 1
ATOM 802 C CA . THR A 1 100 ? -54.993 3.314 28.061 1.00 34.19 100 THR A CA 1
ATOM 803 C C . THR A 1 100 ? -53.449 3.375 27.930 1.00 34.19 100 THR A C 1
ATOM 805 O O . THR A 1 100 ? -52.757 2.750 28.726 1.00 34.19 100 THR A O 1
ATOM 808 N N . VAL A 1 101 ? -52.834 4.131 27.003 1.00 34.50 101 VAL A N 1
ATOM 809 C CA . VAL A 1 101 ? -51.341 4.268 27.001 1.00 34.50 101 VAL A CA 1
ATOM 810 C C . VAL A 1 101 ? -50.809 5.696 26.767 1.00 34.50 101 VAL A C 1
ATOM 812 O O . VAL A 1 101 ? -49.618 5.945 26.908 1.00 34.50 101 VAL A O 1
ATOM 815 N N . ILE A 1 102 ? -51.657 6.691 26.488 1.00 35.50 102 ILE A N 1
ATOM 816 C CA . ILE A 1 102 ? -51.192 8.011 25.996 1.00 35.50 102 ILE A CA 1
ATOM 817 C C . ILE A 1 102 ? -50.970 9.050 27.125 1.00 35.50 102 ILE A C 1
ATOM 819 O O . ILE A 1 102 ? -50.740 10.223 26.867 1.00 35.50 102 ILE A O 1
ATOM 823 N N . ALA A 1 103 ? -50.964 8.643 28.398 1.00 33.44 103 ALA A N 1
ATOM 824 C CA . ALA A 1 103 ? -50.780 9.555 29.539 1.00 33.44 103 ALA A CA 1
ATOM 825 C C . ALA A 1 103 ? -49.472 9.326 30.325 1.00 33.44 103 ALA A C 1
ATOM 827 O O . ALA A 1 103 ? -49.479 9.412 31.548 1.00 33.44 103 ALA A O 1
ATOM 828 N N . LEU A 1 104 ? -48.360 9.012 29.646 1.00 34.34 104 LEU A N 1
ATOM 829 C CA . LEU A 1 104 ? -47.030 8.876 30.276 1.00 34.34 104 LEU A CA 1
ATOM 830 C C . LEU A 1 104 ? -45.870 9.486 29.459 1.00 34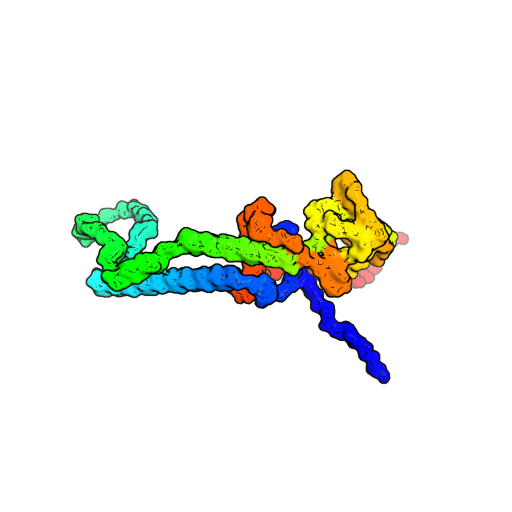.34 104 LEU A C 1
ATOM 832 O O . LEU A 1 104 ? -44.715 9.161 29.707 1.00 34.34 104 LEU A O 1
ATOM 836 N N . VAL A 1 105 ? -46.134 10.364 28.482 1.00 38.47 105 VAL A N 1
ATOM 837 C CA . VAL A 1 105 ? -45.071 10.943 27.618 1.00 38.47 105 VAL A CA 1
ATOM 838 C C . VAL A 1 105 ? -44.926 12.469 27.783 1.00 38.47 105 VAL A C 1
ATOM 840 O O . VAL A 1 105 ? -44.300 13.137 26.967 1.00 38.47 105 VAL A O 1
ATOM 843 N N . GLU A 1 106 ? -45.456 13.036 28.870 1.00 36.75 106 GLU A N 1
ATOM 844 C CA . GLU A 1 106 ? -45.194 14.431 29.282 1.00 36.75 106 GLU A CA 1
ATOM 845 C C . GLU A 1 106 ? -44.517 14.542 30.663 1.00 36.75 106 GLU A C 1
ATOM 847 O O . GLU A 1 106 ? -44.415 15.633 31.219 1.00 36.75 106 GLU A O 1
ATOM 852 N N . GLU A 1 107 ? -44.000 13.440 31.211 1.00 42.06 107 GLU A N 1
ATOM 853 C CA . GLU A 1 107 ? -43.102 13.476 32.369 1.00 42.06 107 GLU A CA 1
ATOM 854 C C . GLU A 1 107 ? -41.659 13.428 31.871 1.00 42.06 107 GLU A C 1
ATOM 856 O O . GLU A 1 107 ? -41.275 12.487 31.187 1.00 42.06 107 GLU A O 1
ATOM 861 N N . GLU A 1 108 ? -40.929 14.512 32.155 1.00 42.59 108 GLU A N 1
ATOM 862 C CA . GLU A 1 108 ? -39.469 14.656 32.141 1.00 42.59 108 GLU A CA 1
ATOM 863 C C . GLU A 1 108 ? -38.744 13.768 31.120 1.00 42.59 108 GLU A C 1
ATOM 865 O O . GLU A 1 108 ? -38.513 12.585 31.353 1.00 42.59 108 GLU A O 1
ATOM 870 N N . LYS A 1 109 ? -38.315 14.354 29.990 1.00 44.78 109 LYS A N 1
ATOM 871 C CA . LYS A 1 109 ? -37.304 13.722 29.131 1.00 44.78 109 LYS A CA 1
ATOM 872 C C . LYS A 1 109 ? -36.028 13.526 29.956 1.00 44.78 109 LYS A C 1
ATOM 874 O O . LYS A 1 109 ? -35.150 14.385 29.923 1.00 44.78 109 LYS A O 1
ATOM 879 N N . GLU A 1 110 ? -35.947 12.425 30.699 1.00 53.19 110 GLU A N 1
ATOM 880 C CA . GLU A 1 110 ? -34.717 11.919 31.290 1.00 53.19 110 GLU A CA 1
ATOM 881 C C . GLU A 1 110 ? -33.706 11.869 30.148 1.00 53.19 110 GLU A C 1
ATOM 883 O O . GLU A 1 110 ? -33.914 11.209 29.123 1.00 53.19 110 GLU A O 1
ATOM 888 N N . THR A 1 111 ? -32.637 12.649 30.268 1.00 59.06 111 THR A N 1
ATOM 889 C CA . THR A 1 111 ? -31.548 12.548 29.310 1.00 59.06 111 THR A CA 1
ATOM 890 C C . THR A 1 111 ? -30.902 11.177 29.476 1.00 59.06 111 THR A C 1
ATOM 892 O O . THR A 1 111 ? -30.938 10.586 30.551 1.00 59.06 111 THR A O 1
ATOM 895 N N . PHE A 1 112 ? -30.289 10.642 28.418 1.00 65.75 112 PHE A N 1
ATOM 896 C CA . PHE A 1 112 ? -29.569 9.361 28.456 1.00 65.75 112 PHE A CA 1
ATOM 897 C C . PHE A 1 112 ? -28.683 9.198 29.712 1.00 65.75 112 PHE A C 1
ATOM 899 O O . PHE A 1 112 ? -28.593 8.115 30.286 1.00 65.75 112 PHE A O 1
ATOM 906 N N . MET A 1 113 ? -28.072 10.297 30.162 1.00 66.12 113 MET A N 1
ATOM 907 C CA . MET A 1 113 ? -27.216 10.351 31.345 1.00 66.12 113 MET A CA 1
ATOM 908 C C . MET A 1 113 ? -27.965 10.170 32.672 1.00 66.12 113 MET A C 1
ATOM 910 O O . MET A 1 113 ? -27.367 9.665 33.618 1.00 66.12 113 MET A O 1
ATOM 914 N N . ASP A 1 114 ? -29.247 10.531 32.730 1.00 71.12 114 ASP A N 1
ATOM 915 C CA . ASP A 1 114 ? -30.116 10.396 33.908 1.00 71.12 114 ASP A CA 1
ATOM 916 C C . ASP A 1 114 ? -30.582 8.943 34.112 1.00 71.12 114 ASP A C 1
ATOM 918 O O . ASP A 1 114 ? -30.868 8.520 35.230 1.00 71.12 114 ASP A O 1
ATOM 922 N N . LEU A 1 115 ? -30.599 8.148 33.036 1.00 70.12 115 LEU A N 1
ATOM 923 C CA . LEU A 1 115 ? -30.926 6.717 33.060 1.00 70.12 115 LEU A CA 1
ATOM 924 C C . LEU A 1 115 ? -29.750 5.830 33.503 1.00 70.12 115 LEU A C 1
ATOM 926 O O . LEU A 1 115 ? -29.934 4.645 33.820 1.00 70.12 115 LEU A O 1
ATOM 930 N N . LEU A 1 116 ? -28.536 6.382 33.504 1.00 74.94 116 LEU A N 1
ATOM 931 C CA . LEU A 1 116 ? -27.318 5.719 33.959 1.00 74.94 116 LEU A CA 1
ATOM 932 C C . LEU A 1 116 ? -27.102 5.956 35.457 1.00 74.94 116 LEU A C 1
ATOM 934 O O . LEU A 1 116 ? -27.447 7.004 35.999 1.00 74.94 116 LEU A O 1
ATOM 938 N N . THR A 1 117 ? -26.468 5.006 36.148 1.00 79.69 117 THR A N 1
ATOM 939 C CA . THR A 1 117 ? -25.960 5.311 37.495 1.00 79.69 117 THR A CA 1
ATOM 940 C C . THR A 1 117 ? -24.832 6.336 37.406 1.00 79.69 117 THR A C 1
ATOM 942 O O . THR A 1 117 ? -24.186 6.481 36.371 1.00 79.69 117 THR A O 1
ATOM 945 N N . ILE A 1 118 ? -24.535 7.017 38.516 1.00 77.06 118 ILE A N 1
ATOM 946 C CA . ILE A 1 118 ? -23.403 7.959 38.606 1.00 77.06 118 ILE A CA 1
ATOM 947 C C . ILE A 1 118 ? -22.077 7.286 38.191 1.00 77.06 118 ILE A C 1
ATOM 949 O O . ILE A 1 118 ? -21.228 7.898 37.546 1.00 77.06 118 ILE A O 1
ATOM 953 N N . GLU A 1 119 ? -21.897 6.011 38.533 1.00 77.19 119 GLU A N 1
ATOM 954 C CA . GLU A 1 119 ? -20.719 5.222 38.151 1.00 77.19 119 GLU A CA 1
ATOM 955 C C . GLU A 1 119 ? -20.695 4.925 36.641 1.00 77.19 119 GLU A C 1
ATOM 957 O O . GLU A 1 119 ? -19.671 5.117 35.991 1.00 77.19 119 GLU A O 1
ATOM 962 N N . GLU A 1 120 ? -21.828 4.535 36.051 1.00 77.75 120 GLU A N 1
ATOM 963 C CA . GLU A 1 120 ? -21.924 4.261 34.611 1.00 77.75 120 GLU A CA 1
ATOM 964 C C . GLU A 1 120 ? -21.784 5.533 33.770 1.00 77.75 120 GLU A C 1
ATOM 966 O O . GLU A 1 120 ? -21.174 5.505 32.705 1.00 77.75 120 GLU A O 1
ATOM 971 N N . SER A 1 121 ? -22.328 6.653 34.243 1.00 74.25 121 SER A N 1
ATOM 972 C CA . SER A 1 121 ? -22.294 7.936 33.546 1.00 74.25 121 SER A CA 1
ATOM 973 C C . SER A 1 121 ? -20.889 8.545 33.546 1.00 74.25 121 SER A C 1
ATOM 975 O O . SER A 1 121 ? -20.426 9.052 32.521 1.00 74.25 121 SER A O 1
ATOM 977 N N . THR A 1 122 ? -20.159 8.425 34.658 1.00 75.19 122 THR A N 1
ATOM 978 C CA . THR A 1 122 ? -18.747 8.832 34.741 1.00 75.19 122 THR A CA 1
ATOM 979 C C . THR A 1 122 ? -17.838 7.941 33.893 1.00 75.19 122 THR A C 1
ATOM 981 O O . THR A 1 122 ? -16.979 8.465 33.180 1.00 75.19 122 THR A O 1
ATOM 984 N N . GLU A 1 123 ? -18.049 6.620 33.895 1.00 74.44 123 GLU A N 1
ATOM 985 C CA . GLU A 1 123 ? -17.303 5.687 33.040 1.00 74.44 123 GLU A CA 1
ATOM 986 C C . GLU A 1 123 ? -17.612 5.912 31.549 1.00 74.44 123 GLU A C 1
ATOM 988 O O . GLU A 1 123 ? -16.699 5.969 30.725 1.00 74.44 123 GLU A O 1
ATOM 993 N N . PHE A 1 124 ? -18.876 6.143 31.191 1.00 72.75 124 PHE A N 1
ATOM 994 C CA . PHE A 1 124 ? -19.285 6.452 29.822 1.00 72.75 124 PHE A CA 1
ATOM 995 C C . PHE A 1 124 ? -18.640 7.743 29.304 1.00 72.75 124 PHE A C 1
ATOM 997 O O . PHE A 1 124 ? -18.027 7.735 28.237 1.00 72.75 124 PHE A O 1
ATOM 1004 N N . LEU A 1 125 ? -18.697 8.843 30.063 1.00 71.19 125 LEU A N 1
ATOM 1005 C CA . LEU A 1 125 ? -18.070 10.113 29.668 1.00 71.19 125 LEU A CA 1
ATOM 1006 C C . LEU A 1 125 ? -16.548 10.001 29.513 1.00 71.19 125 LEU A C 1
ATOM 1008 O O . LEU A 1 125 ? -15.969 10.645 28.636 1.00 71.19 125 LEU A O 1
ATOM 1012 N N . ALA A 1 126 ? -15.898 9.173 30.332 1.00 70.62 126 ALA A N 1
ATOM 1013 C CA . ALA A 1 126 ? -14.467 8.911 30.212 1.00 70.62 126 ALA A CA 1
ATOM 1014 C C . ALA A 1 126 ? -14.113 8.142 28.923 1.00 70.62 126 ALA A C 1
ATOM 1016 O O . ALA A 1 126 ? -13.027 8.338 28.373 1.00 70.62 126 ALA A O 1
ATOM 1017 N N . LEU A 1 127 ? -15.019 7.296 28.421 1.00 69.75 127 LEU A N 1
ATOM 1018 C CA . LEU A 1 127 ? -14.789 6.422 27.267 1.00 69.75 127 LEU A CA 1
ATOM 1019 C C . LEU A 1 127 ? -15.306 6.992 25.926 1.00 69.75 127 LEU A C 1
ATOM 1021 O O . LEU A 1 127 ? -14.780 6.629 24.871 1.00 69.75 127 LEU A O 1
ATOM 1025 N N . ASN A 1 128 ? -16.308 7.881 25.938 1.00 63.81 128 ASN A N 1
ATOM 1026 C CA . ASN A 1 128 ? -17.100 8.233 24.747 1.00 63.81 128 ASN A CA 1
ATOM 1027 C C . ASN A 1 128 ? -16.562 9.403 23.884 1.00 63.81 128 ASN A C 1
ATOM 1029 O O . ASN A 1 128 ? -17.129 9.722 22.846 1.00 63.81 128 ASN A O 1
ATOM 1033 N N . ASN A 1 129 ? -15.436 10.033 24.235 1.00 63.41 129 ASN A N 1
ATOM 1034 C CA . ASN A 1 129 ? -14.824 11.121 23.439 1.00 63.41 129 ASN A CA 1
ATOM 1035 C C . ASN A 1 129 ? -14.018 10.628 22.203 1.00 63.41 129 ASN A C 1
ATOM 1037 O O . ASN A 1 129 ? -12.979 11.201 21.864 1.00 63.41 129 ASN A O 1
ATOM 1041 N N . SER A 1 130 ? -14.423 9.533 21.549 1.00 59.47 130 SER A N 1
ATOM 1042 C CA . SER A 1 130 ? -13.494 8.682 20.784 1.00 59.47 130 SER A CA 1
ATOM 1043 C C . SER A 1 130 ? -13.637 8.680 19.258 1.00 59.47 130 SER A C 1
ATOM 1045 O O . SER A 1 130 ? -12.636 8.407 18.601 1.00 59.47 130 SER A O 1
ATOM 1047 N N . ASP A 1 131 ? -14.771 9.054 18.661 1.00 62.81 131 ASP A N 1
ATOM 1048 C CA . ASP A 1 131 ? -14.969 8.849 17.210 1.00 62.81 131 ASP A CA 1
ATOM 1049 C C . ASP A 1 131 ? -14.098 9.752 16.320 1.00 62.81 131 ASP A C 1
ATOM 1051 O O . ASP A 1 131 ? -13.462 9.288 15.373 1.00 62.81 131 ASP A O 1
ATOM 1055 N N . ALA A 1 132 ? -13.991 11.047 16.631 1.00 68.56 132 ALA A N 1
ATOM 1056 C CA . ALA A 1 132 ? -13.105 11.949 15.884 1.00 68.56 132 ALA A CA 1
ATOM 1057 C C . ALA A 1 132 ? -11.619 11.591 16.086 1.00 68.56 132 ALA A C 1
ATOM 1059 O O . ALA A 1 132 ? -10.799 11.740 15.177 1.00 68.56 132 ALA A O 1
ATOM 1060 N N . LYS A 1 133 ? -11.273 11.099 17.281 1.00 75.06 133 LYS A N 1
ATOM 1061 C CA . LYS A 1 133 ? -9.917 10.664 17.624 1.00 75.06 133 LYS A CA 1
ATOM 1062 C C . LYS A 1 133 ? -9.555 9.373 16.896 1.00 75.06 133 LYS A C 1
ATOM 1064 O O . LYS A 1 133 ? -8.461 9.282 16.355 1.00 75.06 133 LYS A O 1
ATOM 1069 N N . GLU A 1 134 ? -10.467 8.412 16.845 1.00 77.94 134 GLU A N 1
ATOM 1070 C CA . GLU A 1 134 ? -10.300 7.152 16.128 1.00 77.94 134 GLU A CA 1
ATOM 1071 C C . GLU A 1 134 ? -10.142 7.387 14.631 1.00 77.94 134 GLU A C 1
ATOM 1073 O O . GLU A 1 134 ? -9.166 6.911 14.064 1.00 77.94 134 GLU A O 1
ATOM 1078 N N . LYS A 1 135 ? -11.025 8.177 14.003 1.00 80.56 135 LYS A N 1
ATOM 1079 C CA . LYS A 1 135 ? -10.893 8.515 12.576 1.00 80.56 135 LYS A CA 1
ATOM 1080 C C . LYS A 1 135 ? -9.529 9.125 12.269 1.00 80.56 135 LYS A C 1
ATOM 1082 O O . LYS A 1 135 ? -8.886 8.753 11.292 1.00 80.56 135 LYS A O 1
ATOM 1087 N N . ARG A 1 136 ? -9.055 10.027 13.133 1.00 82.19 136 ARG A N 1
ATOM 1088 C CA . ARG A 1 136 ? -7.729 10.631 12.989 1.00 82.19 136 ARG A CA 1
ATOM 1089 C C . ARG A 1 136 ? -6.607 9.602 13.145 1.00 82.19 136 ARG A C 1
ATOM 1091 O O . ARG A 1 136 ? -5.734 9.554 12.291 1.00 82.19 136 ARG A O 1
ATOM 1098 N N . VAL A 1 137 ? -6.625 8.784 14.198 1.00 83.88 137 VAL A N 1
ATOM 1099 C CA . VAL A 1 137 ? -5.597 7.751 14.437 1.00 83.88 137 VAL A CA 1
ATOM 1100 C C . VAL A 1 137 ? -5.588 6.719 13.309 1.00 83.88 137 VAL A C 1
ATOM 1102 O O . VAL A 1 137 ? -4.518 6.378 12.817 1.00 83.88 137 VAL A O 1
ATOM 1105 N N . GLY A 1 138 ? -6.759 6.275 12.851 1.00 85.50 138 GLY A N 1
ATOM 1106 C CA . GLY A 1 138 ? -6.898 5.353 11.727 1.00 85.50 138 GLY A CA 1
ATOM 1107 C C . GLY A 1 138 ? -6.311 5.929 10.441 1.00 85.50 138 GLY A C 1
ATOM 1108 O O . GLY A 1 138 ? -5.514 5.260 9.789 1.00 85.50 138 GLY A O 1
ATOM 1109 N N . LYS A 1 139 ? -6.611 7.198 10.131 1.00 89.00 139 LYS A N 1
ATOM 1110 C CA . LYS A 1 139 ? -6.040 7.896 8.971 1.00 89.00 139 LYS A CA 1
ATOM 1111 C C . LYS A 1 139 ? -4.519 8.015 9.055 1.00 89.00 139 LYS A C 1
ATOM 1113 O O . LYS A 1 139 ? -3.833 7.714 8.084 1.00 89.00 139 LYS A O 1
ATOM 1118 N N . GLU A 1 140 ? -3.980 8.418 10.205 1.00 90.81 140 GLU A N 1
ATOM 1119 C CA . GLU A 1 140 ? -2.524 8.507 10.381 1.00 90.81 140 GLU A CA 1
ATOM 1120 C C . GLU A 1 140 ? -1.856 7.133 10.268 1.00 90.81 140 GLU A C 1
ATOM 1122 O O . GLU A 1 140 ? -0.833 7.010 9.603 1.00 90.81 140 GLU A O 1
ATOM 1127 N N . THR A 1 141 ? -2.463 6.086 10.834 1.00 91.31 141 THR A N 1
ATOM 1128 C CA . THR A 1 141 ? -1.961 4.706 10.725 1.00 91.31 141 THR A CA 1
ATOM 1129 C C . THR A 1 141 ? -1.938 4.245 9.268 1.00 91.31 141 THR A C 1
ATOM 1131 O O . THR A 1 141 ? -0.927 3.709 8.816 1.00 91.31 141 THR A O 1
ATOM 1134 N N . ALA A 1 142 ? -3.003 4.524 8.508 1.00 93.31 142 ALA A N 1
ATOM 1135 C CA . ALA A 1 142 ? -3.094 4.188 7.090 1.00 93.31 142 ALA A CA 1
ATOM 1136 C C . ALA A 1 142 ? -2.016 4.895 6.257 1.00 93.31 142 ALA A C 1
ATOM 1138 O O . ALA A 1 142 ? -1.313 4.254 5.477 1.00 93.31 142 ALA A O 1
ATOM 1139 N N . ILE A 1 143 ? -1.824 6.199 6.478 1.00 95.12 143 ILE A N 1
ATOM 1140 C CA . ILE A 1 143 ? -0.772 6.985 5.817 1.00 95.12 143 ILE A CA 1
ATOM 1141 C C . ILE A 1 143 ? 0.606 6.411 6.142 1.00 95.12 143 ILE A C 1
ATOM 1143 O O . ILE A 1 143 ? 1.443 6.262 5.247 1.00 95.12 143 ILE A O 1
ATOM 1147 N N . TYR A 1 144 ? 0.852 6.078 7.407 1.00 94.00 144 TYR A N 1
ATOM 1148 C CA . TYR A 1 144 ? 2.131 5.536 7.842 1.00 94.00 144 TYR A CA 1
ATOM 1149 C C . TYR A 1 144 ? 2.410 4.175 7.195 1.00 94.00 144 TYR A C 1
ATOM 1151 O O . TYR A 1 144 ? 3.468 3.980 6.597 1.00 94.00 144 TYR A O 1
ATOM 1159 N N . ALA A 1 145 ? 1.442 3.258 7.240 1.00 92.31 145 ALA A N 1
ATOM 1160 C CA . ALA A 1 145 ? 1.549 1.938 6.626 1.00 92.31 145 ALA A CA 1
ATOM 1161 C C . ALA A 1 145 ? 1.775 2.031 5.109 1.00 92.31 145 ALA A C 1
ATOM 1163 O O . ALA A 1 145 ? 2.694 1.399 4.586 1.00 92.31 145 ALA A O 1
ATOM 1164 N N . ALA A 1 146 ? 1.001 2.871 4.412 1.00 95.00 146 ALA A N 1
ATOM 1165 C CA . ALA A 1 146 ? 1.151 3.083 2.976 1.00 95.00 146 ALA A CA 1
ATOM 1166 C C . ALA A 1 146 ? 2.526 3.661 2.618 1.00 95.00 146 ALA A C 1
ATOM 1168 O O . ALA A 1 146 ? 3.178 3.190 1.688 1.00 95.00 146 ALA A O 1
ATOM 1169 N N . THR A 1 147 ? 3.016 4.619 3.410 1.00 95.38 147 THR A N 1
ATOM 1170 C CA . THR A 1 147 ? 4.362 5.185 3.250 1.00 95.38 147 THR A CA 1
ATOM 1171 C C . THR A 1 147 ? 5.428 4.094 3.312 1.00 95.38 147 THR A C 1
ATOM 1173 O O . THR A 1 147 ? 6.303 4.047 2.450 1.00 95.38 147 THR A O 1
ATOM 1176 N N . LEU A 1 148 ? 5.350 3.199 4.300 1.00 94.25 148 LEU A N 1
ATOM 1177 C CA . LEU A 1 148 ? 6.321 2.116 4.468 1.00 94.25 148 LEU A CA 1
ATOM 1178 C C . LEU A 1 148 ? 6.216 1.082 3.340 1.00 94.25 148 LEU A C 1
ATOM 1180 O O . LEU A 1 148 ? 7.238 0.664 2.797 1.00 94.25 148 LEU A O 1
ATOM 1184 N N . LEU A 1 149 ? 5.003 0.710 2.923 1.00 94.19 149 LEU A N 1
ATOM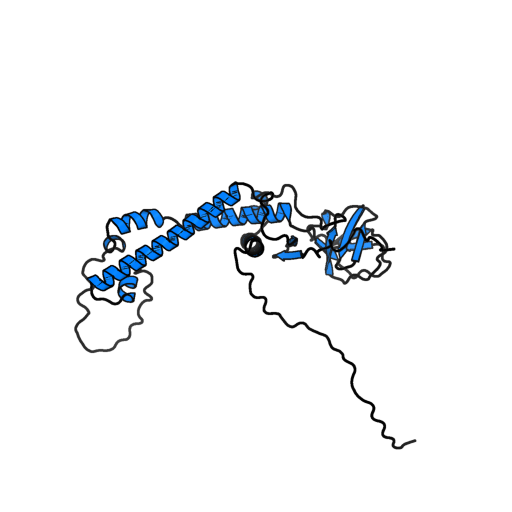 1185 C CA . LEU A 1 149 ? 4.824 -0.181 1.775 1.00 94.19 149 LEU A CA 1
ATOM 1186 C C . LEU A 1 149 ? 5.439 0.404 0.497 1.00 94.19 149 LEU A C 1
ATOM 1188 O O . LEU A 1 149 ? 6.133 -0.303 -0.230 1.00 94.19 149 LEU A O 1
ATOM 1192 N N . ILE A 1 150 ? 5.281 1.704 0.251 1.00 94.38 150 ILE A N 1
ATOM 1193 C CA . ILE A 1 150 ? 5.895 2.365 -0.909 1.00 94.38 150 ILE A CA 1
ATOM 1194 C C . ILE A 1 150 ? 7.416 2.455 -0.762 1.00 94.38 150 ILE A C 1
ATOM 1196 O O . ILE A 1 150 ? 8.153 2.253 -1.724 1.00 94.38 150 ILE A O 1
ATOM 1200 N N . GLN A 1 151 ? 7.925 2.714 0.440 1.00 93.44 151 GLN A N 1
ATOM 1201 C CA . GLN A 1 151 ? 9.367 2.773 0.677 1.00 93.44 151 GLN A CA 1
ATOM 1202 C C . GLN A 1 151 ? 10.068 1.430 0.474 1.00 93.44 151 GLN A C 1
ATOM 1204 O O . GLN A 1 151 ? 11.219 1.425 0.042 1.00 93.44 151 GLN A O 1
ATOM 1209 N N . TYR A 1 152 ? 9.411 0.315 0.805 1.00 92.06 152 TYR A N 1
ATOM 1210 C CA . TYR A 1 152 ? 10.085 -0.982 0.912 1.00 92.06 152 TYR A CA 1
ATOM 1211 C C . TYR A 1 152 ? 9.603 -2.046 -0.074 1.00 92.06 152 TYR A C 1
ATOM 1213 O O . TYR A 1 152 ? 10.304 -3.045 -0.251 1.00 92.06 152 TYR A O 1
ATOM 1221 N N . ARG A 1 153 ? 8.430 -1.873 -0.697 1.00 91.75 153 ARG A N 1
ATOM 1222 C CA . ARG A 1 153 ? 7.744 -2.977 -1.396 1.00 91.75 153 ARG A CA 1
ATOM 1223 C C . ARG A 1 153 ? 7.150 -2.649 -2.746 1.00 91.75 153 ARG A C 1
ATOM 1225 O O . ARG A 1 153 ? 6.836 -3.582 -3.479 1.00 91.75 153 ARG A O 1
ATOM 1232 N N . ILE A 1 154 ? 6.991 -1.373 -3.082 1.00 93.06 154 ILE A N 1
ATOM 1233 C CA . ILE A 1 154 ? 6.533 -1.011 -4.421 1.00 93.06 154 ILE A CA 1
ATOM 1234 C C . ILE A 1 154 ? 7.532 -1.533 -5.451 1.00 93.06 154 ILE A C 1
ATOM 1236 O O . ILE A 1 154 ? 8.725 -1.269 -5.333 1.00 93.06 154 ILE A O 1
ATOM 1240 N N . VAL A 1 155 ? 7.067 -2.296 -6.431 1.00 93.62 155 VAL A N 1
ATOM 1241 C CA . VAL A 1 155 ? 7.890 -2.755 -7.552 1.00 93.62 155 VAL A CA 1
ATOM 1242 C C . VAL A 1 155 ? 7.814 -1.746 -8.687 1.00 93.62 155 VAL A C 1
ATOM 1244 O O . VAL A 1 155 ? 6.777 -1.140 -8.939 1.00 93.62 155 VAL A O 1
ATOM 1247 N N . HIS A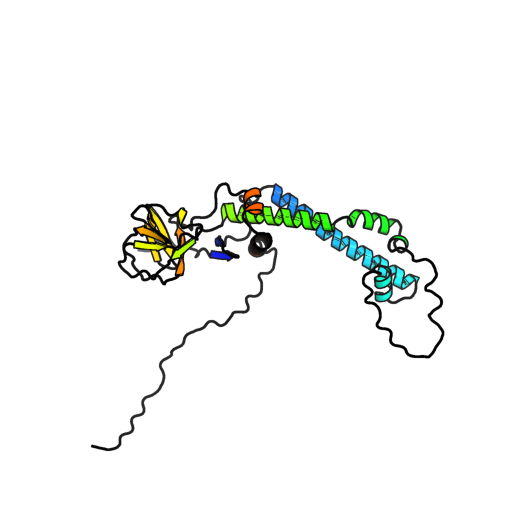 1 156 ? 8.934 -1.562 -9.380 1.00 93.75 156 HIS A N 1
ATOM 1248 C CA . HIS A 1 156 ? 9.039 -0.619 -10.489 1.00 93.75 156 HIS A CA 1
ATOM 1249 C C . HIS A 1 156 ? 8.556 -1.255 -11.795 1.00 93.75 156 HIS A C 1
ATOM 1251 O O . HIS A 1 156 ? 9.287 -2.023 -12.425 1.00 93.75 156 HIS A O 1
ATOM 1257 N N . ASP A 1 157 ? 7.326 -0.932 -12.180 1.00 94.12 157 ASP A N 1
ATOM 1258 C CA . ASP A 1 157 ? 6.633 -1.432 -13.363 1.00 94.12 157 ASP A CA 1
ATOM 1259 C C . ASP A 1 157 ? 7.132 -0.799 -14.672 1.00 94.12 157 ASP A C 1
ATOM 1261 O O . ASP A 1 157 ? 7.569 0.354 -14.731 1.00 94.12 157 ASP A O 1
ATOM 1265 N N . VAL A 1 158 ? 7.066 -1.582 -15.745 1.00 94.12 158 VAL A N 1
ATOM 1266 C CA . VAL A 1 158 ? 7.422 -1.196 -17.109 1.00 94.12 158 VAL A CA 1
ATOM 1267 C C . VAL A 1 158 ? 6.402 -1.805 -18.064 1.00 94.12 158 VAL A C 1
ATOM 1269 O O . VAL A 1 158 ? 6.358 -3.018 -18.237 1.00 94.12 158 VAL A O 1
ATOM 1272 N N . HIS A 1 159 ? 5.605 -0.971 -18.726 1.00 94.31 159 HIS A N 1
ATOM 1273 C CA . HIS A 1 159 ? 4.570 -1.432 -19.654 1.00 94.31 159 HIS A CA 1
ATOM 1274 C C . HIS A 1 159 ? 5.048 -1.390 -21.101 1.00 94.31 159 HIS A C 1
ATOM 1276 O O . HIS A 1 159 ? 5.519 -0.348 -21.561 1.00 94.31 159 HIS A O 1
ATOM 1282 N N . LEU A 1 160 ? 4.891 -2.489 -21.837 1.00 93.88 160 LEU A N 1
ATOM 1283 C CA . LEU A 1 160 ? 5.123 -2.517 -23.281 1.00 93.88 160 LEU A CA 1
ATOM 1284 C C . LEU A 1 160 ? 3.985 -1.834 -24.041 1.00 93.88 160 LEU A C 1
ATOM 1286 O O . LEU A 1 160 ? 2.816 -2.027 -23.729 1.00 93.88 160 LEU A O 1
ATOM 1290 N N . ILE A 1 161 ? 4.331 -1.055 -25.065 1.00 93.06 161 ILE A N 1
ATOM 1291 C CA . ILE A 1 161 ? 3.345 -0.404 -25.946 1.00 93.06 161 ILE A CA 1
ATOM 1292 C C . ILE A 1 161 ? 2.982 -1.307 -27.124 1.00 93.06 161 ILE A C 1
ATOM 1294 O O . ILE A 1 161 ? 1.859 -1.282 -27.613 1.00 93.06 161 ILE A O 1
ATOM 1298 N N . GLU A 1 162 ? 3.938 -2.102 -27.592 1.00 93.31 162 GLU A N 1
ATOM 1299 C CA . GLU A 1 162 ? 3.761 -3.012 -28.717 1.00 93.31 162 GLU A CA 1
ATOM 1300 C C . GLU A 1 162 ? 4.323 -4.388 -28.373 1.00 93.31 162 GLU A C 1
ATOM 1302 O O . GLU A 1 162 ? 5.171 -4.523 -27.488 1.00 93.31 162 GLU A O 1
ATOM 1307 N N . GLN A 1 163 ? 3.822 -5.400 -29.077 1.00 94.94 163 GLN A N 1
ATOM 1308 C CA . GLN A 1 163 ? 4.357 -6.751 -29.004 1.00 94.94 163 GLN A CA 1
ATOM 1309 C C . GLN A 1 163 ? 5.828 -6.742 -29.429 1.00 94.94 163 GLN A C 1
ATOM 1311 O O . GLN A 1 163 ? 6.181 -6.114 -30.428 1.00 94.94 163 GLN A O 1
ATOM 1316 N N . ALA A 1 164 ? 6.661 -7.446 -28.669 1.00 95.56 164 ALA A N 1
ATOM 1317 C CA . ALA A 1 164 ? 8.066 -7.644 -28.986 1.00 95.56 164 ALA A CA 1
ATOM 1318 C C . ALA A 1 164 ? 8.289 -9.092 -29.426 1.00 95.56 164 ALA A C 1
ATOM 1320 O O . ALA A 1 164 ? 7.819 -10.024 -28.770 1.00 95.56 164 ALA A O 1
ATOM 1321 N N . GLU A 1 165 ? 8.991 -9.286 -30.535 1.00 96.56 165 GLU A N 1
ATOM 1322 C CA . GLU A 1 165 ? 9.208 -10.592 -31.149 1.00 96.56 165 GLU A CA 1
ATOM 1323 C C . GLU A 1 165 ? 10.561 -11.197 -30.747 1.00 96.56 165 GLU A C 1
ATOM 1325 O O . GLU A 1 165 ? 11.509 -10.481 -30.402 1.00 96.56 165 GLU A O 1
ATOM 1330 N N . PRO A 1 166 ? 10.717 -12.532 -30.831 1.00 95.69 166 PRO A N 1
ATOM 1331 C CA . PRO A 1 166 ? 12.012 -13.161 -30.638 1.00 95.69 166 PRO A CA 1
ATOM 1332 C C . PRO A 1 166 ? 13.054 -12.541 -31.572 1.00 95.69 166 PRO A C 1
ATOM 1334 O O . PRO A 1 166 ? 12.814 -12.371 -32.769 1.00 95.69 166 PRO A O 1
ATOM 1337 N N . ARG A 1 167 ? 14.255 -12.298 -31.040 1.00 94.69 167 ARG A N 1
ATOM 1338 C CA . ARG A 1 167 ? 15.378 -11.614 -31.709 1.00 94.69 167 ARG A CA 1
ATOM 1339 C C . ARG A 1 167 ? 15.267 -10.100 -31.853 1.00 94.69 167 ARG A C 1
ATOM 1341 O O . ARG A 1 167 ? 16.221 -9.498 -32.357 1.00 94.69 167 ARG A O 1
ATOM 1348 N N . ASP A 1 168 ? 14.200 -9.475 -31.367 1.00 95.62 168 ASP A N 1
ATOM 1349 C CA . ASP A 1 168 ? 14.181 -8.022 -31.251 1.00 95.62 168 ASP A CA 1
ATOM 1350 C C . ASP A 1 168 ? 15.269 -7.543 -30.287 1.00 95.62 168 ASP A C 1
ATOM 1352 O O . ASP A 1 168 ? 15.621 -8.196 -29.305 1.00 95.62 168 ASP A O 1
ATOM 1356 N N . VAL A 1 169 ? 15.849 -6.387 -30.607 1.00 96.38 169 VAL A N 1
ATOM 1357 C CA . VAL A 1 169 ? 16.964 -5.770 -29.860 1.00 96.38 169 VAL A CA 1
ATOM 1358 C C . VAL A 1 169 ? 16.574 -4.430 -29.237 1.00 96.38 169 VAL A C 1
ATOM 1360 O O . VAL A 1 169 ? 17.421 -3.670 -28.763 1.00 96.38 169 VAL A O 1
ATOM 1363 N N . HIS A 1 170 ? 15.286 -4.108 -29.264 1.00 95.50 170 HIS A N 1
ATOM 1364 C CA . HIS A 1 170 ? 14.729 -2.907 -28.669 1.00 95.50 170 HIS A CA 1
ATOM 1365 C C . HIS A 1 170 ? 13.315 -3.181 -28.168 1.00 95.50 170 HIS A C 1
ATOM 1367 O O . HIS A 1 170 ? 12.590 -3.969 -28.762 1.00 95.50 170 HIS A O 1
ATOM 1373 N N . LEU A 1 171 ? 12.936 -2.508 -27.085 1.00 95.75 171 LEU A N 1
ATOM 1374 C CA . LEU A 1 171 ? 11.568 -2.469 -26.580 1.00 95.75 171 LEU A CA 1
ATOM 1375 C C . LEU A 1 171 ? 11.035 -1.039 -26.675 1.00 95.75 171 LEU A C 1
ATOM 1377 O O . LEU A 1 171 ? 11.788 -0.076 -26.477 1.00 95.75 171 LEU A O 1
ATOM 1381 N N . LYS A 1 172 ? 9.730 -0.899 -26.924 1.00 95.19 172 LYS A N 1
ATOM 1382 C CA . LYS A 1 172 ? 9.011 0.369 -26.765 1.00 95.19 172 LYS A CA 1
ATOM 1383 C C . LYS A 1 172 ? 8.145 0.296 -25.522 1.00 95.19 172 LYS A C 1
ATOM 1385 O O . LYS A 1 172 ? 7.180 -0.465 -25.483 1.00 95.19 172 LYS A O 1
ATOM 1390 N N . ILE A 1 173 ? 8.498 1.088 -24.517 1.00 94.94 173 ILE A N 1
ATOM 1391 C CA . ILE A 1 173 ? 7.792 1.090 -23.236 1.00 94.94 173 ILE A CA 1
ATOM 1392 C C . ILE A 1 173 ? 7.048 2.407 -23.016 1.00 94.94 173 ILE A C 1
ATOM 1394 O O . ILE A 1 173 ? 7.466 3.465 -23.501 1.00 94.94 173 ILE A O 1
ATOM 1398 N N . SER A 1 174 ? 5.945 2.333 -22.278 1.00 93.25 174 SER A N 1
ATOM 1399 C CA . SER A 1 174 ? 5.142 3.480 -21.861 1.00 93.25 174 SER A CA 1
ATOM 1400 C C . SER A 1 174 ? 5.930 4.364 -20.895 1.00 93.25 174 SER A C 1
ATOM 1402 O O . SER A 1 174 ? 6.587 3.830 -20.002 1.00 93.25 174 SER A O 1
ATOM 1404 N N . PRO A 1 175 ? 5.857 5.703 -21.015 1.00 89.75 175 PRO A N 1
ATOM 1405 C CA . PRO A 1 175 ? 6.500 6.609 -20.070 1.00 89.75 175 PRO A CA 1
ATOM 1406 C C . PRO A 1 175 ? 5.735 6.736 -18.742 1.00 89.75 175 PRO A C 1
ATOM 1408 O O . PRO A 1 175 ? 6.240 7.373 -17.827 1.00 89.75 175 PRO A O 1
ATOM 1411 N N . ASN A 1 176 ? 4.526 6.170 -18.640 1.00 84.88 176 ASN A N 1
ATOM 1412 C CA . ASN A 1 176 ? 3.619 6.407 -17.513 1.00 84.88 176 ASN A CA 1
ATOM 1413 C C . ASN A 1 176 ? 3.867 5.492 -16.302 1.00 84.88 176 ASN A C 1
ATOM 1415 O O . ASN A 1 176 ? 3.321 5.758 -15.236 1.00 84.88 176 ASN A O 1
ATOM 1419 N N . GLY A 1 177 ? 4.645 4.417 -16.464 1.00 77.44 177 GLY A N 1
ATOM 1420 C CA . GLY A 1 177 ? 4.980 3.511 -15.361 1.00 77.44 177 GLY A CA 1
ATOM 1421 C C . GLY A 1 177 ? 6.027 4.112 -14.425 1.00 77.44 177 GLY A C 1
ATOM 1422 O O . GLY A 1 177 ? 6.895 4.873 -14.861 1.00 77.44 177 GLY A O 1
ATOM 1423 N N . ILE A 1 178 ? 6.002 3.734 -13.147 1.00 80.00 178 ILE A N 1
ATOM 1424 C CA . ILE A 1 178 ? 6.946 4.238 -12.132 1.00 80.00 178 ILE A CA 1
ATOM 1425 C C . ILE A 1 178 ? 8.370 3.806 -12.481 1.00 80.00 178 ILE A C 1
ATOM 1427 O O . ILE A 1 178 ? 9.329 4.563 -12.314 1.00 80.00 178 ILE A O 1
ATOM 1431 N N . GLY A 1 179 ? 8.521 2.584 -12.995 1.00 81.75 179 GLY A N 1
ATOM 1432 C CA . GLY A 1 179 ? 9.811 2.063 -13.428 1.00 81.75 179 GLY A CA 1
ATOM 1433 C C . GLY A 1 179 ? 10.310 2.643 -14.745 1.00 81.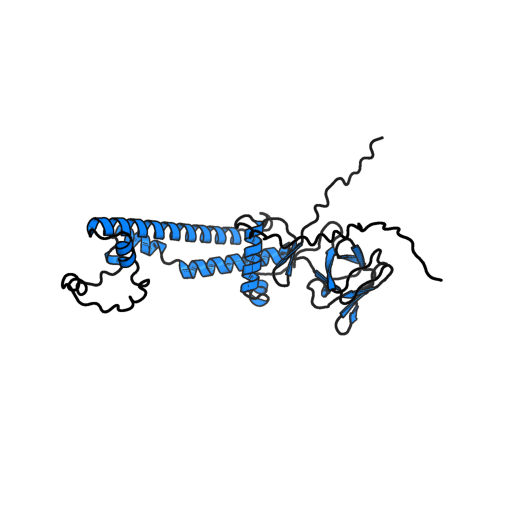75 179 GLY A C 1
ATOM 1434 O O . GLY A 1 179 ? 11.517 2.620 -14.979 1.00 81.75 179 GLY A O 1
ATOM 1435 N N . ALA A 1 180 ? 9.438 3.210 -15.583 1.00 82.75 180 ALA A N 1
ATOM 1436 C CA . ALA A 1 180 ? 9.786 3.621 -16.943 1.00 82.75 180 ALA A CA 1
ATOM 1437 C C . ALA A 1 180 ? 10.940 4.637 -16.989 1.00 82.75 180 ALA A C 1
ATOM 1439 O O . ALA A 1 180 ? 11.840 4.526 -17.823 1.00 82.75 180 ALA A O 1
ATOM 1440 N N . GLU A 1 181 ? 10.958 5.599 -16.064 1.00 84.06 181 GLU A N 1
ATOM 1441 C CA . GLU A 1 181 ? 12.030 6.599 -15.973 1.00 84.06 181 GLU A CA 1
ATOM 1442 C C . GLU A 1 181 ? 13.276 6.109 -15.225 1.00 84.06 181 GLU A C 1
ATOM 1444 O O . GLU A 1 181 ? 14.343 6.723 -15.314 1.00 84.06 181 GLU A O 1
ATOM 1449 N N . LEU A 1 182 ? 13.153 5.011 -14.480 1.00 87.25 182 LEU A N 1
ATOM 1450 C CA . LEU A 1 182 ? 14.232 4.450 -13.674 1.00 87.25 182 LEU A CA 1
ATOM 1451 C C . LEU A 1 182 ? 15.118 3.490 -14.465 1.00 87.25 182 LEU A C 1
ATOM 1453 O O . LEU A 1 182 ? 16.260 3.280 -14.051 1.00 87.25 182 LEU A O 1
ATOM 1457 N N . VAL A 1 183 ? 14.622 2.963 -15.592 1.00 91.50 183 VAL A N 1
ATOM 1458 C CA . VAL A 1 183 ? 15.365 2.044 -16.460 1.00 91.50 183 VAL A CA 1
ATOM 1459 C C . VAL A 1 183 ? 16.677 2.681 -16.920 1.00 91.50 183 VAL A C 1
ATOM 1461 O O . VAL A 1 183 ? 16.719 3.780 -17.479 1.00 91.50 183 VAL A O 1
ATOM 1464 N N . LYS A 1 184 ? 17.776 1.959 -16.722 1.00 93.19 184 LYS A N 1
ATOM 1465 C CA . LYS A 1 184 ? 19.136 2.348 -17.098 1.00 93.19 184 LYS A CA 1
ATOM 1466 C C . LYS A 1 184 ? 19.838 1.223 -17.842 1.00 93.19 184 LYS A C 1
ATOM 1468 O O . LYS A 1 184 ? 19.461 0.054 -17.817 1.00 93.19 184 LYS A O 1
ATOM 1473 N N . LYS A 1 185 ? 20.932 1.591 -18.509 1.00 93.31 185 LYS A N 1
ATOM 1474 C CA . LYS A 1 185 ? 21.845 0.619 -19.110 1.00 93.31 185 LYS A CA 1
ATOM 1475 C C . LYS A 1 185 ? 22.356 -0.350 -18.040 1.00 93.31 185 LYS A C 1
ATOM 1477 O O . LYS A 1 185 ? 22.952 0.087 -17.059 1.00 93.31 185 LYS A O 1
ATOM 1482 N N . GLY A 1 186 ? 22.241 -1.646 -18.313 1.00 91.88 186 GLY A N 1
ATOM 1483 C CA . GLY A 1 186 ? 22.669 -2.719 -17.417 1.00 91.88 186 GLY A CA 1
ATOM 1484 C C . GLY A 1 186 ? 21.549 -3.290 -16.551 1.00 91.88 186 GLY A C 1
ATOM 1485 O O . GLY A 1 186 ? 21.741 -4.375 -16.003 1.00 91.88 186 GLY A O 1
ATOM 1486 N N . ASP A 1 187 ? 20.397 -2.621 -16.481 1.00 94.19 187 ASP A N 1
ATOM 1487 C CA . ASP A 1 187 ? 19.239 -3.129 -15.752 1.00 94.19 187 ASP A CA 1
ATOM 1488 C C . ASP A 1 187 ? 18.673 -4.380 -16.424 1.00 94.19 187 ASP A C 1
ATOM 1490 O O . ASP A 1 187 ? 18.837 -4.606 -17.630 1.00 94.19 187 ASP A O 1
ATOM 1494 N N . ARG A 1 188 ? 17.991 -5.200 -15.627 1.00 94.81 188 ARG A N 1
ATOM 1495 C CA . ARG A 1 188 ? 17.235 -6.351 -16.111 1.00 94.81 188 ARG A CA 1
ATOM 1496 C C . ARG A 1 188 ? 15.752 -6.058 -15.953 1.00 94.81 188 ARG A C 1
ATOM 1498 O O . ARG A 1 188 ? 15.336 -5.556 -14.916 1.00 94.81 188 ARG A O 1
ATOM 1505 N N . LEU A 1 189 ? 14.970 -6.373 -16.972 1.00 94.56 189 LEU A N 1
ATOM 1506 C CA . LEU A 1 189 ? 13.518 -6.257 -16.971 1.00 94.56 189 LEU A CA 1
ATOM 1507 C C . LEU A 1 189 ? 12.936 -7.660 -17.063 1.00 94.56 189 LEU A C 1
ATOM 1509 O O . LEU A 1 189 ? 13.360 -8.438 -17.914 1.00 94.56 189 LEU A O 1
ATOM 1513 N N . LYS A 1 190 ? 11.990 -7.995 -16.194 1.00 93.69 190 LYS A N 1
ATOM 1514 C CA . LYS A 1 190 ? 11.339 -9.304 -16.197 1.00 93.69 190 LYS A CA 1
ATOM 1515 C C . LYS A 1 190 ? 9.890 -9.165 -16.652 1.00 93.69 190 LYS A C 1
ATOM 1517 O O . LYS A 1 190 ? 9.127 -8.465 -15.994 1.00 93.69 190 LYS A O 1
ATOM 1522 N N . PHE A 1 191 ? 9.532 -9.838 -17.743 1.00 92.69 191 PHE A N 1
ATOM 1523 C CA . PHE A 1 191 ? 8.186 -9.901 -18.318 1.00 92.69 191 PHE A CA 1
ATOM 1524 C C . PHE A 1 191 ? 7.692 -11.350 -18.262 1.00 92.69 191 PHE A C 1
ATOM 1526 O O . PHE A 1 191 ? 8.040 -12.165 -19.115 1.00 92.69 191 PHE A O 1
ATOM 1533 N N . GLY A 1 192 ? 6.924 -11.698 -17.226 1.00 87.69 192 GLY A N 1
ATOM 1534 C CA . GLY A 1 192 ? 6.565 -13.094 -16.958 1.00 87.69 192 GLY A CA 1
ATOM 1535 C C . GLY A 1 192 ? 7.816 -13.972 -16.820 1.00 87.69 192 GLY A C 1
ATOM 1536 O O . GLY A 1 192 ? 8.635 -13.761 -15.921 1.00 87.69 192 GLY A O 1
ATOM 1537 N N . ASP A 1 193 ? 7.981 -14.923 -17.740 1.00 86.62 193 ASP A N 1
ATOM 1538 C CA . ASP A 1 193 ? 9.134 -15.831 -17.791 1.00 86.62 193 ASP A CA 1
ATOM 1539 C C . ASP A 1 193 ? 10.335 -15.286 -18.583 1.00 86.62 193 ASP A C 1
ATOM 1541 O O . ASP A 1 193 ? 11.394 -15.917 -18.588 1.00 86.62 193 ASP A O 1
ATOM 1545 N N . GLU A 1 194 ? 10.190 -14.152 -19.270 1.00 90.75 194 GLU A N 1
ATOM 1546 C CA . GLU A 1 194 ? 11.247 -13.561 -20.092 1.00 90.75 194 GLU A CA 1
ATOM 1547 C C . GLU A 1 194 ? 12.073 -12.555 -19.280 1.00 90.75 194 GLU A C 1
ATOM 1549 O O . GLU A 1 194 ? 11.531 -11.643 -18.651 1.00 90.75 194 GLU A O 1
ATOM 1554 N N . LEU A 1 195 ? 13.402 -12.703 -19.304 1.00 93.06 195 LEU A N 1
ATOM 1555 C CA . LEU A 1 195 ? 14.336 -11.796 -18.636 1.00 93.06 195 LEU A CA 1
ATOM 1556 C C . LEU A 1 195 ? 15.180 -11.047 -19.667 1.00 93.06 195 LEU A C 1
ATOM 1558 O O . LEU A 1 195 ? 16.045 -11.614 -20.328 1.00 93.06 195 LEU A O 1
ATOM 1562 N N . VAL A 1 196 ? 14.984 -9.738 -19.734 1.00 94.19 196 VAL A N 1
ATOM 1563 C CA . VAL A 1 196 ? 15.563 -8.870 -20.752 1.00 94.19 196 VAL A CA 1
ATOM 1564 C C . VAL A 1 196 ? 16.665 -8.004 -20.149 1.00 94.19 196 VAL A C 1
ATOM 1566 O O . VAL A 1 196 ? 16.452 -7.313 -19.158 1.00 94.19 196 VAL A O 1
ATOM 1569 N N . LEU A 1 197 ? 17.856 -8.001 -20.753 1.00 95.56 197 LEU A N 1
ATOM 1570 C CA . LEU A 1 197 ? 18.977 -7.158 -20.317 1.00 95.56 197 LEU A CA 1
ATOM 1571 C C . LEU A 1 197 ? 19.059 -5.873 -21.147 1.00 95.56 197 LEU A C 1
ATOM 1573 O O . LEU A 1 197 ? 19.251 -5.933 -22.363 1.00 95.56 197 LEU A O 1
ATOM 1577 N N . VAL A 1 198 ? 19.039 -4.715 -20.491 1.00 95.94 198 VAL A N 1
ATOM 1578 C CA . VAL A 1 198 ? 19.182 -3.406 -21.140 1.00 95.94 198 VAL A CA 1
ATOM 1579 C C . VAL A 1 198 ? 20.645 -3.163 -21.534 1.00 95.94 198 VAL A C 1
ATOM 1581 O O . VAL A 1 198 ? 21.548 -3.129 -20.695 1.00 95.94 198 VAL A O 1
ATOM 1584 N N . LYS A 1 199 ? 20.911 -2.987 -22.834 1.00 95.19 199 LYS A N 1
ATOM 1585 C CA . LYS A 1 199 ? 22.266 -2.842 -23.407 1.00 95.19 199 LYS A CA 1
ATOM 1586 C C . LYS A 1 199 ? 22.684 -1.393 -23.634 1.00 95.19 199 LYS A C 1
ATOM 1588 O O . LYS A 1 199 ? 23.881 -1.089 -23.574 1.00 95.19 199 LYS A O 1
ATOM 1593 N N . GLY A 1 200 ? 21.724 -0.515 -23.904 1.00 91.38 200 GLY A N 1
ATOM 1594 C CA . GLY A 1 200 ? 21.948 0.901 -24.196 1.00 91.38 200 GLY A CA 1
ATOM 1595 C C . GLY A 1 200 ? 21.297 1.820 -23.170 1.00 91.38 200 GLY A C 1
ATOM 1596 O O . GLY A 1 200 ? 20.558 1.370 -22.303 1.00 91.38 200 GLY A O 1
ATOM 1597 N N . ALA A 1 201 ? 21.596 3.115 -23.252 1.00 92.19 201 ALA A N 1
ATOM 1598 C CA . ALA A 1 201 ? 20.840 4.103 -22.492 1.00 92.19 201 ALA A CA 1
ATOM 1599 C C . ALA A 1 201 ? 19.429 4.214 -23.099 1.00 92.19 201 ALA A C 1
ATOM 1601 O O . ALA A 1 201 ? 19.336 4.344 -24.323 1.00 92.19 201 ALA A O 1
ATOM 1602 N N . PRO A 1 202 ? 18.354 4.147 -22.296 1.00 93.81 202 PRO A N 1
ATOM 1603 C CA . PRO A 1 202 ? 17.011 4.397 -22.801 1.00 93.81 202 PRO A CA 1
ATOM 1604 C C . PRO A 1 202 ? 16.872 5.813 -23.364 1.00 93.81 202 PRO A C 1
ATOM 1606 O O . PRO A 1 202 ? 17.408 6.772 -22.806 1.00 93.81 202 PRO A O 1
ATOM 1609 N N . GLU A 1 203 ? 16.146 5.949 -24.470 1.00 94.00 203 GLU A N 1
ATOM 1610 C CA . GLU A 1 203 ? 15.911 7.226 -25.141 1.00 94.00 203 GLU A CA 1
ATOM 1611 C C . GLU A 1 203 ? 14.428 7.581 -25.094 1.00 94.00 203 GLU A C 1
ATOM 1613 O O . GLU A 1 203 ? 13.592 6.867 -25.649 1.00 94.00 203 GLU A O 1
ATOM 1618 N N . LYS A 1 204 ? 14.092 8.721 -24.483 1.00 92.38 204 LYS A N 1
ATOM 1619 C CA . LYS A 1 204 ? 12.729 9.260 -24.534 1.00 92.38 204 LYS A CA 1
ATOM 1620 C C . LYS A 1 204 ? 12.404 9.709 -25.965 1.00 92.38 204 LYS A C 1
ATOM 1622 O O . LYS A 1 204 ? 13.151 10.480 -26.570 1.00 92.38 204 LYS A O 1
ATOM 1627 N N . LYS A 1 205 ? 11.290 9.220 -26.499 1.00 92.19 205 LYS A N 1
ATOM 1628 C CA . LYS A 1 205 ? 10.681 9.610 -27.775 1.00 92.19 205 LYS A CA 1
ATOM 1629 C C . LYS A 1 205 ? 9.299 10.205 -27.495 1.00 92.19 205 LYS A C 1
ATOM 1631 O O . LYS A 1 205 ? 8.821 10.211 -26.362 1.00 92.19 205 LYS A O 1
ATOM 1636 N N . GLU A 1 206 ? 8.662 10.751 -28.522 1.00 89.62 206 GLU A N 1
ATOM 1637 C CA . GLU A 1 206 ? 7.325 11.327 -28.386 1.00 89.62 206 GLU A CA 1
ATOM 1638 C C . GLU A 1 206 ? 6.301 10.221 -28.079 1.00 89.62 206 GLU A C 1
ATOM 1640 O O . GLU A 1 206 ? 6.000 9.391 -28.933 1.00 89.62 206 GLU A O 1
ATOM 1645 N N . GLY A 1 207 ? 5.822 10.179 -26.831 1.00 89.19 207 GLY A N 1
ATOM 1646 C CA . GLY A 1 207 ? 4.823 9.215 -26.353 1.00 89.19 207 GLY A CA 1
ATOM 1647 C C . GLY A 1 207 ? 5.360 7.857 -25.883 1.00 89.19 207 GLY A C 1
ATOM 1648 O O . GLY A 1 207 ? 4.562 7.022 -25.470 1.00 89.19 207 GLY A O 1
ATOM 1649 N N . TRP A 1 208 ? 6.676 7.613 -25.920 1.00 94.06 208 TRP A N 1
ATOM 1650 C CA . TRP A 1 208 ? 7.268 6.324 -25.531 1.00 94.06 208 TRP A CA 1
ATOM 1651 C C . TRP A 1 208 ? 8.759 6.416 -25.199 1.00 94.06 208 TRP A C 1
ATOM 1653 O O . TRP A 1 208 ? 9.426 7.396 -25.527 1.00 94.06 208 TRP A O 1
ATOM 1663 N N . ILE A 1 209 ? 9.306 5.380 -24.563 1.00 95.00 209 ILE A N 1
ATOM 1664 C CA . ILE A 1 209 ? 10.740 5.249 -24.286 1.00 95.00 209 ILE A CA 1
ATOM 1665 C C . ILE A 1 209 ? 11.299 4.079 -25.095 1.00 95.00 209 ILE A C 1
ATOM 1667 O O . ILE A 1 209 ? 10.825 2.948 -25.000 1.00 95.00 209 ILE A O 1
ATOM 1671 N N . HIS A 1 210 ? 12.321 4.364 -25.901 1.00 95.75 210 HIS A N 1
ATOM 1672 C CA . HIS A 1 210 ? 13.093 3.364 -26.624 1.00 95.75 210 HIS A CA 1
ATOM 1673 C C . HIS A 1 210 ? 14.124 2.746 -25.688 1.00 95.75 210 HIS A C 1
ATOM 1675 O O . HIS A 1 210 ? 15.031 3.441 -25.227 1.00 95.75 210 HIS A O 1
ATOM 1681 N N . VAL A 1 211 ? 14.023 1.446 -25.435 1.00 96.56 211 VAL A N 1
ATOM 1682 C CA . VAL A 1 211 ? 14.946 0.724 -24.557 1.00 96.56 211 VAL A CA 1
ATOM 1683 C C . VAL A 1 211 ? 15.764 -0.252 -25.401 1.00 96.56 211 VAL A C 1
ATOM 1685 O O . VAL A 1 211 ? 15.225 -1.268 -25.834 1.00 96.56 211 VAL A O 1
ATOM 1688 N N . PRO A 1 212 ? 17.060 0.012 -25.655 1.00 96.75 212 PRO A N 1
ATOM 1689 C CA . PRO A 1 212 ? 17.916 -0.934 -26.363 1.00 96.75 212 PRO A CA 1
ATOM 1690 C C . PRO A 1 212 ? 18.224 -2.134 -25.464 1.00 96.75 212 PRO A C 1
ATOM 1692 O O . PRO A 1 212 ? 18.809 -1.971 -24.387 1.00 96.75 212 PRO A O 1
ATOM 1695 N N . VAL A 1 213 ? 17.886 -3.338 -25.916 1.00 96.69 213 VAL A N 1
ATOM 1696 C CA . VAL A 1 213 ? 17.985 -4.574 -25.131 1.00 96.69 213 VAL A CA 1
ATOM 1697 C C . VAL A 1 213 ? 18.833 -5.635 -25.826 1.00 96.69 213 VAL A C 1
ATOM 1699 O O . VAL A 1 213 ? 19.225 -5.513 -26.986 1.00 96.69 213 VAL A O 1
ATOM 1702 N N . MET A 1 214 ? 19.188 -6.676 -25.080 1.00 95.38 214 MET A N 1
ATOM 1703 C CA . MET A 1 214 ? 19.697 -7.910 -25.662 1.00 95.38 214 MET A CA 1
ATOM 1704 C C . MET A 1 214 ? 18.602 -8.572 -26.503 1.00 95.38 214 MET A C 1
ATOM 1706 O O . MET A 1 214 ? 17.429 -8.410 -26.191 1.00 95.38 214 MET A O 1
ATOM 1710 N N . SER A 1 215 ? 19.012 -9.308 -27.540 1.00 94.12 215 SER A N 1
ATOM 1711 C CA . SER A 1 215 ? 18.116 -10.140 -28.351 1.00 94.12 215 SER A CA 1
ATOM 1712 C C . SER A 1 215 ? 17.166 -10.928 -27.453 1.00 94.12 215 SER A C 1
ATOM 1714 O O . SER A 1 215 ? 17.653 -11.680 -26.610 1.00 94.12 215 SER A O 1
ATOM 1716 N N . LEU A 1 216 ? 15.860 -10.757 -27.652 1.00 93.44 216 LEU A N 1
ATOM 1717 C CA . LEU A 1 216 ? 14.839 -11.501 -26.916 1.00 93.44 216 LEU A CA 1
ATOM 1718 C C . LEU A 1 216 ? 14.881 -12.988 -27.273 1.00 93.44 216 LEU A C 1
ATOM 1720 O O . LEU A 1 216 ? 15.092 -13.338 -28.443 1.00 93.44 216 LEU A O 1
ATOM 1724 N N . ASP A 1 217 ? 14.645 -13.844 -26.282 1.00 91.81 217 ASP A N 1
ATOM 1725 C CA . ASP A 1 217 ? 14.548 -15.292 -26.466 1.00 91.81 217 ASP A CA 1
ATOM 1726 C C . ASP A 1 217 ? 13.107 -15.710 -26.799 1.00 91.81 217 ASP A C 1
ATOM 1728 O O . ASP A 1 217 ? 12.894 -16.657 -27.565 1.00 91.81 217 ASP A O 1
ATOM 1732 N N . LYS A 1 218 ? 12.115 -14.985 -26.268 1.00 92.69 218 LYS A N 1
ATOM 1733 C CA . LYS A 1 218 ? 10.681 -15.237 -26.471 1.00 92.69 218 LYS A CA 1
ATOM 1734 C C . LYS A 1 218 ? 9.927 -13.974 -26.883 1.00 92.69 218 LYS A C 1
ATOM 1736 O O . LYS A 1 218 ? 10.385 -12.858 -26.660 1.00 92.69 218 LYS A O 1
ATOM 1741 N N . ALA A 1 219 ? 8.746 -14.179 -27.465 1.00 94.50 219 ALA A N 1
ATOM 1742 C CA . ALA A 1 219 ? 7.808 -13.097 -27.722 1.00 94.50 219 ALA A CA 1
ATOM 1743 C C . ALA A 1 219 ? 7.241 -12.565 -26.399 1.00 94.50 219 ALA A C 1
ATOM 1745 O O . ALA A 1 219 ? 6.965 -13.343 -25.482 1.00 94.50 219 ALA A O 1
ATOM 1746 N N . ILE A 1 220 ? 7.022 -11.256 -26.327 1.00 95.56 220 ILE A N 1
ATOM 1747 C CA . ILE A 1 220 ? 6.347 -10.598 -25.212 1.00 95.56 220 ILE A CA 1
ATOM 1748 C C . ILE A 1 220 ? 5.106 -9.909 -25.771 1.00 95.56 220 ILE A C 1
ATOM 1750 O O . ILE A 1 220 ? 5.202 -9.122 -26.712 1.00 95.56 220 ILE A O 1
ATOM 1754 N N . ALA A 1 221 ? 3.942 -10.226 -25.204 1.00 93.38 221 ALA A N 1
ATOM 1755 C CA . ALA A 1 221 ? 2.670 -9.676 -25.654 1.00 93.38 221 ALA A CA 1
ATOM 1756 C C . ALA A 1 221 ? 2.648 -8.141 -25.567 1.00 93.38 221 ALA A C 1
ATOM 1758 O O . ALA A 1 221 ? 3.294 -7.536 -24.705 1.00 93.38 221 ALA A O 1
ATOM 1759 N N . SER A 1 222 ? 1.866 -7.512 -26.446 1.00 88.81 222 SER A N 1
ATOM 1760 C CA . SER A 1 222 ? 1.530 -6.095 -26.308 1.00 88.81 222 SER A CA 1
ATOM 1761 C C . SER A 1 222 ? 0.882 -5.838 -24.949 1.00 88.81 222 SER A C 1
ATOM 1763 O O . SER A 1 222 ? 0.162 -6.700 -24.447 1.00 88.81 222 SER A O 1
ATOM 1765 N N . GLU A 1 223 ? 1.121 -4.661 -24.369 1.00 86.62 223 GLU A N 1
ATOM 1766 C CA . GLU A 1 223 ? 0.549 -4.251 -23.074 1.00 86.62 223 GLU A CA 1
ATOM 1767 C C . GLU A 1 223 ? 1.006 -5.097 -21.874 1.00 86.62 223 GLU A C 1
ATOM 1769 O O . GLU A 1 223 ? 0.549 -4.883 -20.752 1.00 86.62 223 GLU A O 1
ATOM 1774 N N . ALA A 1 224 ? 1.956 -6.019 -22.066 1.00 92.12 224 ALA A N 1
ATOM 1775 C CA . ALA A 1 224 ? 2.530 -6.770 -20.963 1.00 92.12 224 ALA A CA 1
ATOM 1776 C C . ALA A 1 224 ? 3.229 -5.831 -19.965 1.00 92.12 224 ALA A C 1
ATOM 1778 O O . ALA A 1 224 ? 4.035 -4.968 -20.337 1.00 92.12 224 ALA A O 1
ATOM 1779 N N . THR A 1 225 ? 2.948 -6.049 -18.682 1.00 93.19 225 THR A N 1
ATOM 1780 C CA . THR A 1 225 ? 3.647 -5.404 -17.570 1.00 93.19 225 THR A CA 1
ATOM 1781 C C . THR A 1 225 ? 4.870 -6.230 -17.200 1.00 93.19 225 THR A C 1
ATOM 1783 O O . THR A 1 225 ? 4.769 -7.407 -16.848 1.00 93.19 225 THR A O 1
ATOM 1786 N N . GLY A 1 226 ? 6.036 -5.608 -17.281 1.00 93.25 226 GLY A N 1
ATOM 1787 C CA . GLY A 1 226 ? 7.276 -6.115 -16.720 1.00 93.25 226 GLY A CA 1
ATOM 1788 C C . GLY A 1 226 ? 7.704 -5.315 -15.501 1.00 93.25 226 GLY A C 1
ATOM 1789 O O . GLY A 1 226 ? 7.117 -4.288 -15.172 1.00 93.25 226 GLY A O 1
ATOM 1790 N N . PHE A 1 227 ? 8.762 -5.777 -14.843 1.00 95.12 227 PHE A N 1
ATOM 1791 C CA . PHE A 1 227 ? 9.294 -5.141 -13.638 1.00 95.12 227 PHE A CA 1
ATOM 1792 C C . PHE A 1 227 ? 10.817 -5.069 -13.680 1.00 95.12 227 PHE A C 1
ATOM 1794 O O . PHE A 1 227 ? 11.475 -5.970 -14.212 1.00 95.12 227 PHE A O 1
ATOM 1801 N N . ILE A 1 228 ? 11.392 -4.016 -13.095 1.00 94.00 228 ILE A N 1
ATOM 1802 C CA . ILE A 1 228 ? 12.845 -3.921 -12.914 1.00 94.00 228 ILE A CA 1
ATOM 1803 C C . ILE A 1 228 ? 13.306 -5.012 -11.938 1.00 94.00 228 ILE A C 1
ATOM 1805 O O . ILE A 1 228 ? 12.730 -5.210 -10.868 1.00 94.00 228 ILE A O 1
ATOM 1809 N N . PHE A 1 229 ? 14.370 -5.719 -12.309 1.00 91.69 229 PHE A N 1
ATOM 1810 C CA . PHE A 1 229 ? 14.907 -6.871 -11.598 1.00 91.69 229 PHE A CA 1
ATOM 1811 C C . PHE A 1 229 ? 16.385 -6.641 -11.257 1.00 91.69 229 PHE A C 1
ATOM 1813 O O . PHE A 1 229 ? 17.193 -6.330 -12.134 1.00 91.69 229 PHE A O 1
ATOM 1820 N N . ASP A 1 230 ? 16.756 -6.803 -9.985 1.00 85.88 230 ASP A N 1
ATOM 1821 C CA . ASP A 1 230 ? 18.131 -6.586 -9.503 1.00 85.88 230 ASP A CA 1
ATOM 1822 C C . ASP A 1 230 ? 19.056 -7.796 -9.744 1.00 85.88 230 ASP A C 1
ATOM 1824 O O . ASP A 1 230 ? 20.271 -7.718 -9.564 1.00 85.88 230 ASP A O 1
ATOM 1828 N N . GLY A 1 231 ? 18.485 -8.900 -10.234 1.00 80.88 231 GLY A N 1
ATOM 1829 C CA . GLY A 1 231 ? 19.178 -10.132 -10.585 1.00 80.88 231 GLY A CA 1
ATOM 1830 C C . GLY A 1 231 ? 18.817 -11.309 -9.692 1.00 80.88 231 GLY A C 1
ATOM 1831 O O . GLY A 1 231 ? 18.775 -12.425 -10.209 1.00 80.88 231 GLY A O 1
ATOM 1832 N N . ASP A 1 232 ? 18.485 -11.052 -8.428 1.00 82.56 232 ASP A N 1
ATOM 1833 C CA . ASP A 1 232 ? 18.016 -12.075 -7.490 1.00 82.56 232 ASP A CA 1
ATOM 1834 C C . ASP A 1 232 ? 16.544 -11.862 -7.114 1.00 82.56 232 ASP A C 1
ATOM 1836 O O . ASP A 1 232 ? 15.823 -12.830 -6.873 1.00 82.56 232 ASP A O 1
ATOM 1840 N N . ARG A 1 233 ? 16.083 -10.607 -7.107 1.00 86.56 233 ARG A N 1
ATOM 1841 C CA . ARG A 1 233 ? 14.723 -10.195 -6.749 1.00 86.56 233 ARG A CA 1
ATOM 1842 C C . ARG A 1 233 ? 14.272 -8.990 -7.573 1.00 86.56 233 ARG A C 1
ATOM 1844 O O . ARG A 1 233 ? 15.045 -8.374 -8.312 1.00 86.56 233 ARG A O 1
ATOM 1851 N N . TYR A 1 234 ? 13.000 -8.634 -7.444 1.00 89.81 234 TYR A N 1
ATOM 1852 C CA . TYR A 1 234 ? 12.527 -7.379 -8.010 1.00 89.81 234 TYR A CA 1
ATOM 1853 C C . TYR A 1 234 ? 13.160 -6.177 -7.302 1.00 89.81 234 TYR A C 1
ATOM 1855 O O . TYR A 1 234 ? 13.392 -6.186 -6.089 1.00 89.81 234 TYR A O 1
ATOM 1863 N N . ALA A 1 235 ? 13.448 -5.134 -8.078 1.00 89.94 235 ALA A N 1
ATOM 1864 C CA . ALA A 1 235 ? 13.834 -3.852 -7.522 1.00 89.94 235 ALA A CA 1
ATOM 1865 C C . ALA A 1 235 ? 12.594 -3.224 -6.882 1.00 89.94 235 ALA A C 1
ATOM 1867 O O . ALA A 1 235 ? 11.603 -2.957 -7.567 1.00 89.94 235 ALA A O 1
ATOM 1868 N N . VAL A 1 236 ? 12.667 -3.023 -5.567 1.00 91.50 236 VAL A N 1
ATOM 1869 C CA . VAL A 1 236 ? 11.563 -2.493 -4.771 1.00 91.50 236 VAL A CA 1
ATOM 1870 C C . VAL A 1 236 ? 11.930 -1.225 -4.031 1.00 91.50 236 VAL A C 1
ATOM 1872 O O . VAL A 1 236 ? 13.078 -1.035 -3.617 1.00 91.50 236 VAL A O 1
ATOM 1875 N N . GLY A 1 237 ? 10.902 -0.430 -3.768 1.00 89.19 237 GLY A N 1
ATOM 1876 C CA . GLY A 1 237 ? 10.951 0.696 -2.861 1.00 89.19 237 GLY A CA 1
ATOM 1877 C C . GLY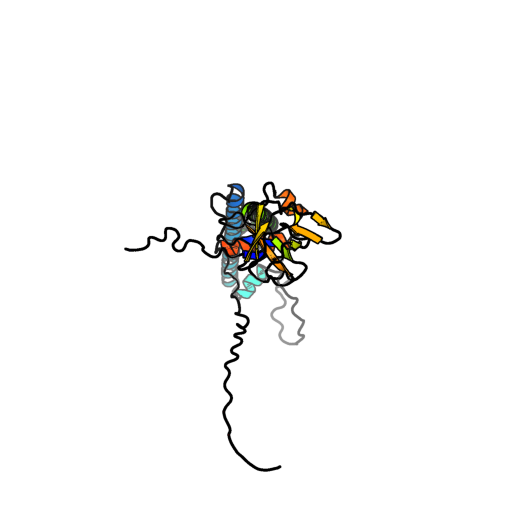 A 1 237 ? 11.314 2.013 -3.533 1.00 89.19 237 GLY A C 1
ATOM 1878 O O . GLY A 1 237 ? 12.183 2.083 -4.398 1.00 89.19 237 GLY A O 1
ATOM 1879 N N . ILE A 1 238 ? 10.699 3.101 -3.074 1.00 90.62 238 ILE A N 1
ATOM 1880 C CA . ILE A 1 238 ? 11.094 4.462 -3.453 1.00 90.62 238 ILE A CA 1
ATOM 1881 C C . ILE A 1 238 ? 11.813 5.110 -2.272 1.00 90.62 238 ILE A C 1
ATOM 1883 O O . ILE A 1 238 ? 11.209 5.585 -1.305 1.00 90.62 238 ILE A O 1
ATOM 1887 N N . LYS A 1 239 ? 13.148 5.132 -2.342 1.00 85.38 239 LYS A N 1
ATOM 1888 C CA . LYS A 1 239 ? 13.977 5.715 -1.284 1.00 85.38 239 LYS A CA 1
ATOM 1889 C C . LYS A 1 239 ? 13.681 7.210 -1.142 1.00 85.38 239 LYS A C 1
ATOM 1891 O O . LYS A 1 239 ? 13.851 7.970 -2.089 1.00 85.38 239 LYS A O 1
ATOM 1896 N N . GLY A 1 240 ? 13.321 7.632 0.068 1.00 89.06 240 GLY A N 1
ATOM 1897 C CA . GLY A 1 240 ? 12.996 9.030 0.365 1.00 89.06 240 GLY A CA 1
ATOM 1898 C C . GLY A 1 240 ? 11.522 9.388 0.179 1.00 89.06 240 GLY A C 1
ATOM 1899 O O . GLY A 1 240 ? 11.165 10.539 0.416 1.00 89.06 240 GLY A O 1
ATOM 1900 N N . TRP A 1 241 ? 10.661 8.425 -0.175 1.00 94.00 241 TRP A N 1
ATOM 1901 C CA . TRP A 1 241 ? 9.218 8.589 -0.019 1.00 94.00 241 TRP A CA 1
ATOM 1902 C C . TRP A 1 241 ? 8.897 8.915 1.446 1.00 94.00 241 TRP A C 1
ATOM 1904 O O . TRP A 1 241 ? 9.547 8.391 2.344 1.00 94.00 241 TRP A O 1
ATOM 1914 N N . THR A 1 242 ? 7.954 9.807 1.722 1.00 94.38 242 THR A N 1
ATOM 1915 C CA . THR A 1 242 ? 7.635 10.256 3.089 1.00 94.38 242 THR A CA 1
ATOM 1916 C C . THR A 1 242 ? 6.130 10.280 3.258 1.00 94.38 242 THR A C 1
ATOM 1918 O O . THR A 1 242 ? 5.393 10.244 2.276 1.00 94.38 242 THR A O 1
ATOM 1921 N N . GLU A 1 243 ? 5.652 10.405 4.491 1.00 94.12 243 GLU A N 1
ATOM 1922 C CA . GLU A 1 243 ? 4.220 10.582 4.724 1.00 94.12 243 GLU A CA 1
ATOM 1923 C C . GLU A 1 243 ? 3.676 11.867 4.082 1.00 94.12 243 GLU A C 1
ATOM 1925 O O . GLU A 1 243 ? 2.488 11.962 3.788 1.00 94.12 243 GLU A O 1
ATOM 1930 N N . GLU A 1 244 ? 4.517 12.886 3.887 1.00 95.69 244 GLU A N 1
ATOM 1931 C CA . GLU A 1 244 ? 4.122 14.096 3.167 1.00 95.69 244 GLU A CA 1
ATOM 1932 C C . GLU A 1 244 ? 3.892 13.798 1.682 1.00 95.69 244 GLU A C 1
ATOM 1934 O O . GLU A 1 244 ? 2.886 14.249 1.137 1.00 95.69 244 GLU A O 1
ATOM 1939 N N . HIS A 1 245 ? 4.763 12.994 1.058 1.00 95.50 245 HIS A N 1
ATOM 1940 C CA . HIS A 1 245 ? 4.550 12.501 -0.306 1.00 95.50 245 HIS A CA 1
ATOM 1941 C C . HIS A 1 245 ? 3.263 11.673 -0.381 1.00 95.50 245 HIS A C 1
ATOM 1943 O O . HIS A 1 245 ? 2.396 11.981 -1.190 1.00 95.50 245 HIS A O 1
ATOM 1949 N N . THR A 1 246 ? 3.059 10.723 0.540 1.00 95.38 246 THR A N 1
ATOM 1950 C CA . THR A 1 246 ? 1.825 9.918 0.622 1.00 95.38 246 THR A CA 1
ATOM 1951 C C . THR A 1 246 ? 0.570 10.793 0.672 1.00 95.38 246 THR A C 1
ATOM 1953 O O . THR A 1 246 ? -0.353 10.566 -0.099 1.00 95.38 246 THR A O 1
ATOM 1956 N N . ARG A 1 247 ? 0.539 11.828 1.526 1.00 93.94 247 ARG A N 1
ATOM 1957 C CA . ARG A 1 247 ? -0.624 12.729 1.662 1.00 93.94 247 ARG A CA 1
ATOM 1958 C C . ARG A 1 247 ? -0.871 13.618 0.437 1.00 93.94 247 ARG A C 1
ATOM 1960 O O . ARG A 1 247 ? -1.990 14.087 0.264 1.00 93.94 247 ARG A O 1
ATOM 1967 N N . LYS A 1 248 ? 0.168 13.940 -0.340 1.00 95.19 248 LYS A N 1
ATOM 1968 C CA . LYS A 1 248 ? 0.087 14.893 -1.462 1.00 95.19 248 LYS A CA 1
ATOM 1969 C C . LYS A 1 248 ? -0.093 14.221 -2.816 1.00 95.19 248 LYS A C 1
ATOM 1971 O O . LYS A 1 248 ? -0.744 14.792 -3.684 1.00 95.19 248 LYS A O 1
ATOM 1976 N N . GLU A 1 249 ? 0.535 13.068 -3.002 1.00 91.62 249 GLU A N 1
ATOM 1977 C CA . GLU A 1 249 ? 0.636 12.388 -4.294 1.00 91.62 249 GLU A CA 1
ATOM 1978 C C . GLU A 1 249 ? -0.388 11.262 -4.440 1.00 91.62 249 GLU A C 1
ATOM 1980 O O . GLU A 1 249 ? -0.733 10.906 -5.564 1.00 91.62 249 GLU A O 1
ATOM 1985 N N . LEU A 1 250 ? -0.915 10.734 -3.328 1.00 93.25 250 LEU A N 1
ATOM 1986 C CA . LEU A 1 250 ? -1.967 9.721 -3.341 1.00 93.25 250 LEU A CA 1
ATOM 1987 C C . LEU A 1 250 ? -3.294 10.309 -2.870 1.00 93.25 250 LEU A C 1
ATOM 1989 O O . LEU A 1 250 ? -3.350 11.139 -1.962 1.00 93.25 250 LEU A O 1
ATOM 1993 N N . PHE A 1 251 ? -4.376 9.846 -3.490 1.00 92.69 251 PHE A N 1
ATOM 1994 C CA . PHE A 1 251 ? -5.728 10.119 -3.021 1.00 92.69 251 PHE A CA 1
ATOM 1995 C C . PHE A 1 251 ? -6.078 9.216 -1.832 1.00 92.69 251 PHE A C 1
ATOM 1997 O O . PHE A 1 251 ? -5.476 8.157 -1.649 1.00 92.69 251 PHE A O 1
ATOM 2004 N N . GLU A 1 252 ? -7.045 9.648 -1.018 1.00 92.88 252 GLU A N 1
ATOM 2005 C CA . GLU A 1 252 ? -7.371 8.991 0.256 1.00 92.88 252 GLU A CA 1
ATOM 2006 C C . GLU A 1 252 ? -7.770 7.521 0.068 1.00 92.88 252 GLU A C 1
ATOM 2008 O O . GLU A 1 252 ? -7.209 6.668 0.750 1.00 92.88 252 GLU A O 1
ATOM 2013 N N . ASP A 1 253 ? -8.612 7.211 -0.922 1.00 93.38 253 ASP A N 1
ATOM 2014 C CA . ASP A 1 253 ? -9.054 5.833 -1.176 1.00 93.38 253 ASP A CA 1
ATOM 2015 C C . ASP A 1 253 ? -7.877 4.895 -1.510 1.00 93.38 253 ASP A C 1
ATOM 2017 O O . ASP A 1 253 ? -7.825 3.772 -1.020 1.00 93.38 253 ASP A O 1
ATOM 2021 N N . LEU A 1 254 ? -6.863 5.357 -2.256 1.00 94.38 254 LEU A N 1
ATOM 2022 C CA . LEU A 1 254 ? -5.675 4.543 -2.547 1.00 94.38 254 LEU A CA 1
ATOM 2023 C C . LEU A 1 254 ? -4.819 4.308 -1.300 1.00 94.38 254 LEU A C 1
ATOM 2025 O O . LEU A 1 254 ? -4.253 3.232 -1.130 1.00 94.38 254 LEU A O 1
ATOM 2029 N N . ILE A 1 255 ? -4.718 5.296 -0.408 1.00 94.81 255 ILE A N 1
ATOM 2030 C CA . ILE A 1 255 ? -4.024 5.120 0.876 1.00 94.81 255 ILE A CA 1
ATOM 2031 C C . ILE A 1 255 ? -4.740 4.048 1.706 1.00 94.81 255 ILE A C 1
ATOM 2033 O O . ILE A 1 255 ? -4.085 3.195 2.309 1.00 94.81 255 ILE A O 1
ATOM 2037 N N . GLU A 1 256 ? -6.073 4.073 1.717 1.00 92.62 256 GLU A N 1
ATOM 2038 C CA . GLU A 1 256 ? -6.892 3.077 2.402 1.00 92.62 256 GLU A CA 1
ATOM 2039 C C . GLU A 1 256 ? -6.757 1.686 1.775 1.00 92.62 256 GLU A C 1
ATOM 2041 O O . GLU A 1 256 ? -6.568 0.721 2.512 1.00 92.62 256 GLU A O 1
ATOM 2046 N N . GLU A 1 257 ? -6.760 1.568 0.445 1.00 93.81 257 GLU A N 1
ATOM 2047 C CA . GLU A 1 257 ? -6.533 0.301 -0.263 1.00 93.81 257 GLU A CA 1
ATOM 2048 C C . GLU A 1 257 ? -5.153 -0.294 0.046 1.00 93.81 257 GLU A C 1
ATOM 2050 O O . GLU A 1 257 ? -5.035 -1.482 0.355 1.00 93.81 257 GLU A O 1
ATOM 2055 N N . ILE A 1 258 ? -4.100 0.529 0.032 1.00 94.62 258 ILE A N 1
ATOM 2056 C CA . ILE A 1 258 ? -2.740 0.095 0.380 1.00 94.62 258 ILE A CA 1
ATOM 2057 C C . ILE A 1 258 ? -2.678 -0.343 1.850 1.00 94.62 258 ILE A C 1
ATOM 2059 O O . ILE A 1 258 ? -2.054 -1.355 2.183 1.00 94.62 258 ILE A O 1
ATOM 2063 N N . HIS A 1 259 ? -3.334 0.389 2.750 1.00 92.62 259 HIS A N 1
ATOM 2064 C CA . HIS A 1 259 ? -3.412 0.004 4.156 1.00 92.62 259 HIS A CA 1
ATOM 2065 C C . HIS A 1 259 ? -4.212 -1.292 4.356 1.00 92.62 259 HIS A C 1
ATOM 2067 O O . HIS A 1 259 ? -3.818 -2.143 5.154 1.00 92.62 259 HIS A O 1
ATOM 2073 N N . LEU A 1 260 ? -5.295 -1.495 3.608 1.00 91.56 260 LEU A N 1
ATOM 2074 C CA . LEU A 1 260 ? -6.074 -2.729 3.639 1.00 91.56 260 LEU A CA 1
ATOM 2075 C C . LEU A 1 260 ? -5.231 -3.921 3.175 1.00 91.56 260 LEU A C 1
ATOM 2077 O O . LEU A 1 260 ? -5.211 -4.953 3.848 1.00 91.56 260 LEU A O 1
ATOM 2081 N N . PHE A 1 261 ? -4.482 -3.750 2.084 1.00 91.69 261 PHE A N 1
ATOM 2082 C CA . PHE A 1 261 ? -3.513 -4.732 1.606 1.00 91.69 261 PHE A CA 1
ATOM 2083 C C . PHE A 1 261 ? -2.478 -5.078 2.690 1.00 91.69 261 PHE A C 1
ATOM 2085 O O . PHE A 1 261 ? -2.249 -6.256 2.965 1.00 91.69 261 PHE A O 1
ATOM 2092 N N . HIS A 1 262 ? -1.928 -4.078 3.393 1.00 91.25 262 HIS A N 1
ATOM 2093 C CA . HIS A 1 262 ? -1.035 -4.309 4.536 1.00 91.25 262 HIS A CA 1
ATOM 2094 C C . HIS A 1 262 ? -1.681 -5.189 5.621 1.00 91.25 262 HIS A C 1
ATOM 2096 O O . HIS A 1 262 ? -1.063 -6.143 6.103 1.00 91.25 262 HIS A O 1
ATOM 2102 N N . LEU A 1 263 ? -2.916 -4.875 6.019 1.00 88.06 263 LEU A N 1
ATOM 2103 C CA . LEU A 1 263 ? -3.626 -5.608 7.068 1.00 88.06 263 LEU A CA 1
ATOM 2104 C C . LEU A 1 263 ? -3.946 -7.053 6.654 1.00 88.06 263 LEU A C 1
ATOM 2106 O O . LEU A 1 263 ? -3.856 -7.957 7.490 1.00 88.06 263 LEU A O 1
ATOM 2110 N N . GLN A 1 264 ? -4.278 -7.279 5.381 1.00 87.75 264 GLN A N 1
ATOM 2111 C CA . GLN A 1 264 ? -4.484 -8.613 4.810 1.00 87.75 264 GLN A CA 1
ATOM 2112 C C . GLN A 1 264 ? -3.179 -9.421 4.794 1.00 87.75 264 GLN A C 1
ATOM 2114 O O . GLN A 1 264 ? -3.154 -10.549 5.283 1.00 87.75 264 GLN A O 1
ATOM 2119 N N . GLU A 1 265 ? -2.071 -8.837 4.322 1.00 85.94 265 GLU A N 1
ATOM 2120 C CA . GLU A 1 265 ? -0.751 -9.487 4.346 1.00 85.94 265 GLU A CA 1
ATOM 2121 C C . GLU A 1 265 ? -0.287 -9.825 5.772 1.00 85.94 265 GLU A C 1
ATOM 2123 O O . GLU A 1 265 ? 0.390 -10.831 5.996 1.00 85.94 265 GLU A O 1
ATOM 2128 N N . ALA A 1 266 ? -0.642 -8.990 6.750 1.00 82.75 266 ALA A N 1
ATOM 2129 C CA . ALA A 1 266 ? -0.336 -9.214 8.159 1.00 82.75 266 ALA A CA 1
ATOM 2130 C C . ALA A 1 266 ? -1.245 -10.262 8.832 1.00 82.75 266 ALA A C 1
ATOM 2132 O O . ALA A 1 266 ? -1.043 -10.565 10.008 1.00 82.75 266 ALA A O 1
ATOM 2133 N N . GLY A 1 267 ? -2.256 -10.791 8.131 1.00 80.44 267 GLY A N 1
ATOM 2134 C CA . GLY A 1 267 ? -3.251 -11.709 8.693 1.00 80.44 267 GLY A CA 1
ATOM 2135 C C . GLY A 1 267 ? -4.170 -11.062 9.737 1.00 80.44 267 GLY A C 1
ATOM 2136 O O . GLY A 1 267 ? -4.814 -11.768 10.511 1.00 80.44 267 GLY A O 1
ATOM 2137 N N . LYS A 1 268 ? -4.221 -9.723 9.789 1.00 75.00 268 LYS A N 1
ATOM 2138 C CA . LYS A 1 268 ? -5.097 -8.955 10.692 1.00 75.00 268 LYS A CA 1
ATOM 2139 C C . LYS A 1 268 ? -6.528 -8.859 10.158 1.00 75.00 268 LYS A C 1
ATOM 2141 O O . LYS A 1 268 ? -7.453 -8.606 10.925 1.00 75.00 268 LYS A O 1
ATOM 2146 N N . LEU A 1 269 ? -6.706 -9.076 8.857 1.00 69.25 269 LEU A N 1
ATOM 2147 C CA . LEU A 1 269 ? -7.995 -9.213 8.192 1.00 69.25 269 LEU A CA 1
ATOM 2148 C C . LEU A 1 269 ? -8.023 -10.535 7.432 1.00 69.25 269 LEU A C 1
ATOM 2150 O O . LEU A 1 269 ? -7.013 -10.944 6.859 1.00 69.25 269 LEU A O 1
ATOM 2154 N N . ALA A 1 270 ? -9.184 -11.189 7.414 1.00 50.16 270 ALA A N 1
ATOM 2155 C CA . ALA A 1 270 ? -9.404 -12.279 6.478 1.00 50.16 270 ALA A CA 1
ATOM 2156 C C . ALA A 1 270 ? -9.246 -11.719 5.058 1.00 50.16 270 ALA A C 1
ATOM 2158 O O . ALA A 1 270 ? -9.824 -10.676 4.738 1.00 50.16 270 ALA A O 1
ATOM 2159 N N . ALA A 1 271 ? -8.444 -12.385 4.225 1.00 47.09 271 ALA A N 1
ATOM 2160 C CA . ALA A 1 271 ? -8.461 -12.103 2.797 1.00 47.09 271 ALA A CA 1
ATOM 2161 C C . ALA A 1 271 ? -9.907 -12.292 2.305 1.00 47.09 271 ALA A C 1
ATOM 2163 O O . ALA A 1 271 ? -10.567 -13.227 2.774 1.00 47.09 271 ALA A O 1
ATOM 2164 N N . PRO A 1 272 ? -10.428 -11.421 1.422 1.00 45.09 272 PRO A N 1
ATOM 2165 C CA . PRO A 1 272 ? -11.711 -11.688 0.795 1.00 45.09 272 PRO A CA 1
ATOM 2166 C C . PRO A 1 272 ? -11.641 -13.088 0.186 1.00 45.09 272 PRO A C 1
ATOM 2168 O O . PRO A 1 272 ? -10.643 -13.425 -0.456 1.00 45.09 272 PRO A O 1
ATOM 2171 N N . GLU A 1 273 ? -12.654 -13.918 0.447 1.00 39.03 273 GLU A N 1
ATOM 2172 C CA . GLU A 1 273 ? -12.789 -15.194 -0.248 1.00 39.03 273 GLU A CA 1
ATOM 2173 C C . GLU A 1 273 ? -12.772 -14.869 -1.738 1.00 39.03 273 GLU A C 1
ATOM 2175 O O . GLU A 1 273 ? -13.682 -14.222 -2.261 1.00 39.03 273 GLU A O 1
ATOM 2180 N N . VAL A 1 274 ? -11.681 -15.239 -2.407 1.00 39.72 274 VAL A N 1
ATOM 2181 C CA . VAL A 1 274 ? -11.628 -15.208 -3.857 1.00 39.72 274 VAL A CA 1
ATOM 2182 C C . VAL A 1 274 ? -12.679 -16.221 -4.284 1.00 39.72 274 VAL A C 1
ATOM 2184 O O . VAL A 1 274 ? -12.464 -17.426 -4.181 1.00 39.72 274 VAL A O 1
ATOM 2187 N N . LEU A 1 275 ? -13.849 -15.733 -4.701 1.00 37.31 275 LEU A N 1
ATOM 2188 C CA . LEU A 1 275 ? -14.708 -16.494 -5.591 1.00 37.31 275 LEU A CA 1
ATOM 2189 C C . LEU A 1 275 ? -13.833 -16.771 -6.806 1.00 37.31 275 LEU A C 1
ATOM 2191 O O . LEU A 1 275 ? -13.546 -15.854 -7.572 1.00 37.31 275 LEU A O 1
ATOM 2195 N N . GLU A 1 276 ? -13.329 -17.999 -6.893 1.00 35.22 276 GLU A N 1
ATOM 2196 C CA . GLU A 1 276 ? -12.611 -18.523 -8.044 1.00 35.22 276 GLU A CA 1
ATOM 2197 C C . GLU A 1 276 ? -13.487 -18.274 -9.275 1.00 35.22 276 GLU A C 1
ATOM 2199 O O . GLU A 1 276 ? -14.415 -19.022 -9.580 1.00 35.22 276 GLU A O 1
ATOM 2204 N N . SER A 1 277 ? -13.248 -17.157 -9.955 1.00 38.06 277 SER A N 1
ATOM 2205 C CA . SER A 1 277 ? -13.766 -16.923 -11.286 1.00 38.06 277 SER A CA 1
ATOM 2206 C C . SER A 1 277 ? -13.073 -17.943 -12.175 1.00 38.06 277 SER A C 1
ATOM 2208 O O . SER A 1 277 ? -11.871 -17.826 -12.407 1.00 38.06 277 SER A O 1
ATOM 2210 N N . GLU A 1 278 ? -13.838 -18.967 -12.552 1.00 34.41 278 GLU A N 1
ATOM 2211 C CA . GLU A 1 278 ? -13.639 -19.895 -13.663 1.00 34.41 278 GLU A CA 1
ATOM 2212 C C . GLU A 1 278 ? -12.225 -19.887 -14.248 1.00 34.41 278 GLU A C 1
ATOM 2214 O O . GLU A 1 278 ? -11.856 -19.065 -15.088 1.00 34.41 278 GLU A O 1
ATOM 2219 N N . ILE A 1 279 ? -11.449 -20.882 -13.824 1.00 35.34 279 ILE A N 1
ATOM 2220 C CA . ILE A 1 279 ? -10.360 -21.421 -14.625 1.00 35.34 279 ILE A CA 1
ATOM 2221 C C . ILE A 1 279 ? -10.959 -21.732 -16.005 1.00 35.34 279 ILE A C 1
ATOM 2223 O O . ILE A 1 279 ? -11.698 -22.702 -16.163 1.00 35.34 279 ILE A O 1
ATOM 2227 N N . ILE A 1 280 ? -10.669 -20.902 -17.010 1.00 33.50 280 ILE A N 1
ATOM 2228 C CA . ILE A 1 280 ? -10.872 -21.268 -18.413 1.00 33.50 280 ILE A CA 1
ATOM 2229 C C . ILE A 1 280 ? -9.761 -22.267 -18.747 1.00 33.50 280 ILE A C 1
ATOM 2231 O O . ILE A 1 280 ? -8.728 -21.928 -19.324 1.00 33.50 280 ILE A O 1
ATOM 2235 N N . GLU A 1 281 ? -9.961 -23.513 -18.325 1.00 35.38 281 GLU A N 1
ATOM 2236 C CA . GLU A 1 281 ? -9.296 -24.668 -18.912 1.00 35.38 281 GLU A CA 1
ATOM 2237 C C . GLU A 1 281 ? -9.854 -24.801 -20.332 1.00 35.38 281 GLU A C 1
ATOM 2239 O O . GLU A 1 281 ? -10.971 -25.263 -20.560 1.00 35.38 281 GLU A O 1
ATOM 2244 N N . SER A 1 282 ? -9.085 -24.318 -21.307 1.00 34.75 282 SER A N 1
ATOM 2245 C CA . SER A 1 282 ? -9.316 -24.614 -22.720 1.00 34.75 282 SER A CA 1
ATOM 2246 C C . SER A 1 282 ? -8.883 -26.053 -22.993 1.00 34.75 282 SER A C 1
ATOM 2248 O O . SER A 1 282 ? -7.829 -26.322 -23.561 1.00 34.75 282 SER A O 1
ATOM 2250 N N . ASP A 1 283 ? -9.725 -26.987 -22.563 1.00 34.28 283 ASP A N 1
ATOM 2251 C CA . ASP A 1 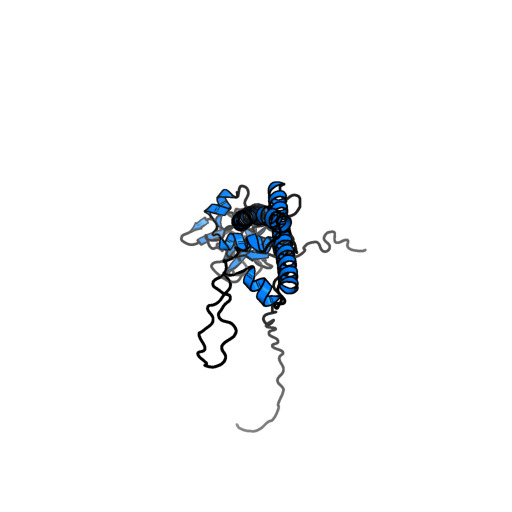283 ? -9.650 -28.392 -22.936 1.00 34.28 283 ASP A CA 1
ATOM 2252 C C . ASP A 1 283 ? -10.230 -28.554 -24.356 1.00 34.28 283 ASP A C 1
ATOM 2254 O O . ASP A 1 283 ? -11.342 -29.040 -24.563 1.00 34.28 283 ASP A O 1
ATOM 2258 N N . GLU A 1 284 ? -9.471 -28.157 -25.384 1.00 36.56 284 GLU A N 1
ATOM 2259 C CA . GLU A 1 284 ? -9.682 -28.704 -26.732 1.00 36.56 284 GLU A CA 1
ATOM 2260 C C . GLU A 1 284 ? -9.048 -30.099 -26.807 1.00 36.56 284 GLU A C 1
ATOM 2262 O O . GLU A 1 284 ? -8.038 -30.353 -27.465 1.00 36.56 284 GLU A O 1
ATOM 2267 N N . SER A 1 285 ? -9.685 -31.035 -26.103 1.00 38.06 285 SER A N 1
ATOM 2268 C CA . SER A 1 285 ? -9.549 -32.463 -26.352 1.00 38.06 285 SER A CA 1
ATOM 2269 C C . SER A 1 285 ? -10.185 -32.776 -27.706 1.00 38.06 285 SER A C 1
ATOM 2271 O O . SER A 1 285 ? -11.405 -32.793 -27.879 1.00 38.06 285 SER A O 1
ATOM 2273 N N . SER A 1 286 ? -9.325 -33.008 -28.694 1.00 40.69 286 SER A N 1
ATOM 2274 C CA . SER A 1 286 ? -9.680 -33.529 -30.005 1.00 40.69 286 SER A CA 1
ATOM 2275 C C . SER A 1 286 ? -10.313 -34.921 -29.876 1.00 40.69 286 SER A C 1
ATOM 2277 O O . SER A 1 286 ? -9.606 -35.921 -29.736 1.00 40.69 286 SER A O 1
ATOM 2279 N N . ALA A 1 287 ? -11.640 -35.006 -29.965 1.00 34.19 287 ALA A N 1
ATOM 2280 C CA . ALA A 1 287 ? -12.340 -36.274 -30.140 1.00 34.19 287 ALA A CA 1
ATOM 2281 C C . ALA A 1 287 ? -13.661 -36.094 -30.909 1.00 34.19 287 ALA A C 1
ATOM 2283 O O . ALA A 1 287 ? -14.715 -35.874 -30.322 1.00 34.19 287 ALA A O 1
ATOM 2284 N N . ALA A 1 288 ? -13.609 -36.249 -32.232 1.00 34.56 288 ALA A N 1
ATOM 2285 C CA . ALA A 1 288 ? -14.731 -36.723 -33.046 1.00 34.56 288 ALA A CA 1
ATOM 2286 C C . ALA A 1 288 ? -14.143 -37.361 -34.320 1.00 34.56 288 ALA A C 1
ATOM 2288 O O . ALA A 1 288 ? -13.675 -36.657 -35.206 1.00 34.56 288 ALA A O 1
ATOM 2289 N N . ILE A 1 289 ? -13.849 -38.662 -34.278 1.00 38.88 289 ILE A N 1
ATOM 2290 C CA . ILE A 1 289 ? -14.722 -39.765 -34.721 1.00 38.88 289 ILE A CA 1
ATOM 2291 C C . ILE A 1 289 ? -14.605 -39.986 -36.234 1.00 38.88 289 ILE A C 1
ATOM 2293 O O . ILE A 1 289 ? -15.155 -39.246 -37.046 1.00 38.88 289 ILE A O 1
ATOM 2297 N N . ASP A 1 290 ? -13.906 -41.074 -36.559 1.00 39.75 290 ASP A N 1
ATOM 2298 C CA . ASP A 1 290 ? -14.028 -41.814 -37.806 1.00 39.75 290 ASP A CA 1
ATOM 2299 C C . ASP A 1 290 ? -15.497 -42.159 -38.083 1.00 39.75 290 ASP A C 1
ATOM 2301 O O . ASP A 1 290 ? -16.181 -42.771 -37.260 1.00 39.75 290 ASP A O 1
ATOM 2305 N N . ALA A 1 291 ? -15.956 -41.831 -39.285 1.00 38.22 291 ALA A N 1
ATOM 2306 C CA . ALA A 1 291 ? -17.091 -42.490 -39.906 1.00 38.22 291 ALA A CA 1
ATOM 2307 C C . ALA A 1 291 ? -16.783 -42.669 -41.396 1.00 38.22 291 ALA A C 1
ATOM 2309 O O . ALA A 1 291 ? -17.099 -41.821 -42.231 1.00 38.22 291 ALA A O 1
ATOM 2310 N N . GLU A 1 292 ? -16.144 -43.793 -41.721 1.00 39.50 292 GLU A N 1
ATOM 2311 C CA . GLU A 1 292 ? -16.261 -44.405 -43.041 1.00 39.50 292 GLU A CA 1
ATOM 2312 C C . GLU A 1 292 ? -17.731 -44.764 -43.295 1.00 39.50 292 GLU A C 1
ATOM 2314 O O . GLU A 1 292 ? -18.328 -45.554 -42.564 1.00 39.50 292 GLU A O 1
ATOM 2319 N N . ALA A 1 293 ? -18.298 -44.220 -44.368 1.00 37.47 293 ALA A N 1
ATOM 2320 C CA . ALA A 1 293 ? -19.331 -44.888 -45.147 1.00 37.47 293 ALA A CA 1
ATOM 2321 C C . ALA A 1 293 ? -19.296 -44.343 -46.580 1.00 37.47 293 ALA A C 1
ATOM 2323 O O . ALA A 1 293 ? -19.699 -43.214 -46.860 1.00 37.47 293 ALA A O 1
ATOM 2324 N N . GLU A 1 294 ? -18.778 -45.175 -47.479 1.00 40.41 294 GLU A N 1
ATOM 2325 C CA . GLU A 1 294 ? -18.902 -45.064 -48.927 1.00 40.41 294 GLU A CA 1
ATOM 2326 C C . GLU A 1 294 ? -20.355 -44.782 -49.357 1.00 40.41 294 GLU A C 1
ATOM 2328 O O . GLU A 1 294 ? -21.283 -45.452 -48.912 1.00 40.41 294 GLU A O 1
ATOM 2333 N N . SER A 1 295 ? -20.560 -43.864 -50.306 1.00 35.34 295 SER A N 1
ATOM 2334 C CA . SER A 1 295 ? -21.258 -44.200 -51.557 1.00 35.34 295 SER A CA 1
ATOM 2335 C C . SER A 1 295 ? -21.187 -43.055 -52.578 1.00 35.34 295 SER A C 1
ATOM 2337 O O . SER A 1 295 ? -21.559 -41.916 -52.320 1.00 35.34 295 SER A O 1
ATOM 2339 N N . GLU A 1 296 ? -20.705 -43.421 -53.766 1.00 40.31 296 GLU A N 1
ATOM 2340 C CA . GLU A 1 296 ? -21.262 -43.044 -55.069 1.00 40.31 296 GLU A CA 1
ATOM 2341 C C . GLU A 1 296 ? -21.456 -41.551 -55.415 1.00 40.31 296 GLU A C 1
ATOM 2343 O O . GLU A 1 296 ? -22.489 -40.949 -55.126 1.00 40.31 296 GLU A O 1
ATOM 2348 N N . LYS A 1 297 ? -20.545 -41.014 -56.247 1.00 40.53 297 LYS A N 1
ATOM 2349 C CA . LYS A 1 297 ? -20.819 -40.551 -57.637 1.00 40.53 297 LYS A CA 1
ATOM 2350 C C . LYS A 1 297 ? -19.733 -39.592 -58.149 1.00 40.53 297 LYS A C 1
ATOM 2352 O O . LYS A 1 297 ? -19.860 -38.380 -57.991 1.00 40.53 297 LYS A O 1
ATOM 2357 N N . LYS A 1 298 ? -18.749 -40.129 -58.871 1.00 33.66 298 LYS A N 1
ATOM 2358 C CA . LYS A 1 298 ? -18.474 -39.898 -60.308 1.00 33.66 298 LYS A CA 1
ATOM 2359 C C . LYS A 1 298 ? -17.051 -40.300 -60.661 1.00 33.66 298 LYS A C 1
ATOM 2361 O O . LYS A 1 298 ? -16.134 -39.919 -59.909 1.00 33.66 298 LYS A O 1
#

Radius of gyration: 32.01 Å; chains: 1; bounding box: 88×60×99 Å

Foldseek 3Di:
DDPPPVDPDDCPPQDWDDQPPFIWGQDFFQDPVLDDPVLVVLVVVLVVLVVLVVVLVVLLQVLLVVCCVVVVHDSVVSSCLLPVPPDPPPDDDDDDDDDDDPPPPPPDSCHSLNSHDPVSSVSNVVNPPRDVVNVVSVLVSLLSLLLSRQAFITFFKWWFQAKDAAQDQKTKTFCPTNNQVVDAQQWWKDFPPWIWHFHHGWDDDDGTIITGIGGTHHMHHHGTMITTAPPSGTDGGDHPRDSVCSVPVDDSVSSVSSSVVNCCSNVVDPDPPPPPDDPPPPPPPDDDDDDDDDDDDD

Sequence (298 aa):
MIKFNPFGDRYQQQEIVQVGPLYFEKRGGLTPLEMPDGIQELEKIQAELQLNKQRVQILLQKAAKRISKERGISFTAAIALLFPEQQEEPEAIVSNEEETVIALVEEEKETFMDLLTIEESTEFLALNNSDAKEKRVGKETAIYAATLLIQYRIVHDVHLIEQAEPRDVHLKISPNGIGAELVKKGDRLKFGDELVLVKGAPEKKEGWIHVPVMSLDKAIASEATGFIFDGDRYAVGIKGWTEEHTRKELFEDLIEEIHLFHLQEAGKLAAPEVLESEIIESDESSAAIDAEAESEKK

pLDDT: mean 75.58, std 21.69, range [29.55, 96.75]

Secondary structure (DSSP, 8-state):
-----TT-S------EEEETTEEEE--SSPPTTT--HHHHHHHHHHHHHHHHHHHHHHHHHHHHHHHHHHHT--HHHHHHHH-GGG-PPPP--------SSSSSSSS----TTTSS-HHHHHHHHHH-S-HHHHHHHHHHHHHHHHHHHHHHTBB-EEEBSS-B-TT--EEEE-TTSTTTTT--TT-EEEETTEEEEB-S--EEETTEEEEEB---SS-B-TT-EEEEE-SSSB-B--TT--HHHHHHHS-HHHHHHHHHHHHHHTTSSPPP--------------------------